Protein AF-A0A957GIJ4-F1 (afdb_monomer_lite)

Structure (mmCIF, N/CA/C/O backbone):
data_AF-A0A957GIJ4-F1
#
_entry.id   AF-A0A957GIJ4-F1
#
loop_
_atom_site.group_PDB
_atom_site.id
_atom_site.type_symbol
_atom_site.label_atom_id
_atom_site.label_alt_id
_atom_site.label_comp_id
_atom_site.label_asym_id
_atom_site.label_entity_id
_atom_site.label_seq_id
_atom_site.pdbx_PDB_ins_code
_atom_site.Cartn_x
_atom_site.Cartn_y
_atom_site.Cartn_z
_atom_site.occupancy
_atom_site.B_iso_or_equiv
_atom_site.auth_seq_id
_atom_site.auth_comp_id
_atom_site.auth_asym_id
_atom_site.auth_atom_id
_atom_site.pdbx_PDB_model_num
ATOM 1 N N . GLU A 1 1 ? -13.692 -25.703 36.099 1.00 76.25 1 GLU A N 1
ATOM 2 C CA . GLU A 1 1 ? -14.562 -26.896 35.985 1.00 76.25 1 GLU A CA 1
ATOM 3 C C . GLU A 1 1 ? -15.959 -26.668 36.561 1.00 76.25 1 GLU A C 1
ATOM 5 O O . GLU A 1 1 ? -16.913 -26.838 35.819 1.00 76.25 1 GLU A O 1
ATOM 10 N N . VAL A 1 2 ? -16.111 -26.179 37.801 1.00 83.25 2 VAL A N 1
ATOM 11 C CA . VAL A 1 2 ? -17.435 -25.933 38.433 1.00 83.25 2 VAL A CA 1
ATOM 12 C C . VAL A 1 2 ? -18.388 -25.094 37.566 1.00 83.25 2 VAL A C 1
ATOM 14 O O . VAL A 1 2 ? -19.540 -25.457 37.370 1.00 83.25 2 VAL A O 1
ATOM 17 N N . VAL A 1 3 ? -17.884 -24.014 36.970 1.00 87.44 3 VAL A N 1
ATOM 18 C CA . VAL A 1 3 ? -18.668 -23.102 36.121 1.00 87.44 3 VAL A CA 1
ATOM 19 C C . VAL A 1 3 ? -19.216 -23.774 34.846 1.00 87.44 3 VAL A C 1
ATOM 21 O O . VAL A 1 3 ? -20.254 -23.369 34.331 1.00 87.44 3 VAL A O 1
ATOM 24 N N . GLN A 1 4 ? -18.542 -24.813 34.338 1.00 90.00 4 GLN A N 1
ATOM 25 C CA . GLN A 1 4 ? -19.018 -25.581 33.179 1.00 90.00 4 GLN A CA 1
ATOM 26 C C . GLN A 1 4 ? -20.076 -26.615 33.575 1.00 90.00 4 GLN A C 1
ATOM 28 O O . GLN A 1 4 ? -20.983 -26.879 32.792 1.00 90.00 4 GLN A O 1
ATOM 33 N N . ALA A 1 5 ? -19.964 -27.188 34.777 1.00 92.38 5 ALA A N 1
ATOM 34 C CA . ALA A 1 5 ? -20.922 -28.161 35.292 1.00 92.38 5 ALA A CA 1
ATOM 35 C C . ALA A 1 5 ? -22.256 -27.505 35.680 1.00 92.38 5 ALA A C 1
ATOM 37 O O . ALA A 1 5 ? -23.315 -28.074 35.427 1.00 92.38 5 ALA A O 1
ATOM 38 N N . GLU A 1 6 ? -22.213 -26.292 36.242 1.00 93.69 6 GLU A N 1
ATOM 39 C CA . GLU A 1 6 ? -23.400 -25.580 36.725 1.00 93.69 6 GLU A CA 1
ATOM 40 C C . GLU A 1 6 ? -23.418 -24.109 36.264 1.00 93.69 6 GLU A C 1
ATOM 42 O O . GLU A 1 6 ? -23.063 -23.199 37.021 1.00 93.69 6 GLU A O 1
ATOM 47 N N . PRO A 1 7 ? -23.878 -23.828 35.028 1.00 92.75 7 PRO A N 1
ATOM 48 C CA . PRO A 1 7 ? -23.867 -22.477 34.459 1.00 92.75 7 PRO A CA 1
ATOM 49 C C . PRO A 1 7 ? -24.753 -21.471 35.208 1.00 92.75 7 PRO A C 1
ATOM 51 O O . PRO A 1 7 ? -24.571 -20.265 35.060 1.00 92.75 7 PRO A O 1
ATOM 54 N N . SER A 1 8 ? -25.717 -21.946 35.999 1.00 94.88 8 SER A N 1
ATOM 55 C CA . SER A 1 8 ? -26.643 -21.125 36.786 1.00 94.88 8 SER A CA 1
ATOM 56 C C . SER A 1 8 ? -26.143 -20.804 38.198 1.00 94.88 8 SER A C 1
ATOM 58 O O . SER A 1 8 ? -26.850 -20.129 38.942 1.00 94.88 8 SER A O 1
ATOM 60 N N . HIS A 1 9 ? -24.958 -21.276 38.602 1.00 96.69 9 HIS A N 1
ATOM 61 C CA . HIS A 1 9 ? -24.466 -21.062 39.962 1.00 96.69 9 HIS A CA 1
ATOM 62 C C . HIS A 1 9 ? -23.773 -19.695 40.106 1.00 96.69 9 HIS A C 1
ATOM 64 O O . HIS A 1 9 ? -22.605 -19.523 39.760 1.00 96.69 9 HIS A O 1
ATOM 70 N N . GLU A 1 10 ? -24.473 -18.714 40.682 1.00 97.19 10 GLU A N 1
ATOM 71 C CA . GLU A 1 10 ? -24.000 -17.326 40.824 1.00 97.19 10 GLU A CA 1
ATOM 72 C C . GLU A 1 10 ? -22.631 -17.205 41.523 1.00 97.19 10 GLU A C 1
ATOM 74 O O . GLU A 1 10 ? -21.716 -16.593 40.971 1.00 97.19 10 GLU A O 1
ATOM 79 N N . GLN A 1 11 ? -22.454 -17.806 42.712 1.00 97.12 11 GLN A N 1
ATOM 80 C CA . GLN A 1 11 ? -21.185 -17.705 43.456 1.00 97.12 11 GLN A CA 1
ATOM 81 C C . GLN A 1 11 ? -19.970 -18.177 42.648 1.00 97.12 11 GLN A C 1
ATOM 83 O O . GLN A 1 11 ? -18.886 -17.618 42.809 1.00 97.12 11 GLN A O 1
ATOM 88 N N . ALA A 1 12 ? -20.131 -19.190 41.792 1.00 96.81 12 ALA A N 1
ATOM 89 C CA . ALA A 1 12 ? -19.032 -19.723 40.997 1.00 96.81 12 ALA A CA 1
ATOM 90 C C . ALA A 1 12 ? -18.545 -18.686 39.972 1.00 96.81 12 ALA A C 1
ATOM 92 O O . ALA A 1 12 ? -17.340 -18.487 39.819 1.00 96.81 12 ALA A O 1
ATOM 93 N N . TRP A 1 13 ? -19.471 -17.968 39.332 1.00 97.38 13 TRP A N 1
ATOM 94 C CA . TRP A 1 13 ? -19.152 -16.864 38.425 1.00 97.38 13 TRP A CA 1
ATOM 95 C C . TRP A 1 13 ? -18.549 -15.657 39.151 1.00 97.38 13 TRP A C 1
ATOM 97 O O . TRP A 1 13 ? -17.583 -15.068 38.664 1.00 97.38 13 TRP A O 1
ATOM 107 N N . LEU A 1 14 ? -19.053 -15.317 40.342 1.00 97.69 14 LEU A N 1
ATOM 108 C CA . LEU A 1 14 ? -18.474 -14.244 41.156 1.00 97.69 14 LEU A CA 1
ATOM 109 C C . LEU A 1 14 ? -17.037 -14.564 41.583 1.00 97.69 14 LEU A C 1
ATOM 111 O O . LEU A 1 14 ? -16.163 -13.710 41.448 1.00 97.69 14 LEU A O 1
ATOM 115 N N . LEU A 1 15 ? -16.763 -15.793 42.024 1.00 97.00 15 LEU A N 1
ATOM 116 C CA . LEU A 1 15 ? -15.404 -16.247 42.334 1.00 97.00 15 LEU A CA 1
ATOM 117 C C . LEU A 1 15 ? -14.504 -16.211 41.099 1.00 97.00 15 LEU A C 1
ATOM 119 O O . LEU A 1 15 ? -13.378 -15.725 41.182 1.00 97.00 15 LEU A O 1
ATOM 123 N N . LEU A 1 16 ? -15.005 -16.654 39.942 1.00 96.38 16 LEU A N 1
ATOM 124 C CA . LEU A 1 16 ? -14.253 -16.571 38.693 1.00 96.38 16 LEU A CA 1
ATOM 125 C C . LEU A 1 16 ? -13.844 -15.123 38.391 1.00 96.38 16 LEU A C 1
ATOM 127 O O . LEU A 1 16 ? -12.677 -14.880 38.097 1.00 96.38 16 LEU A O 1
ATOM 1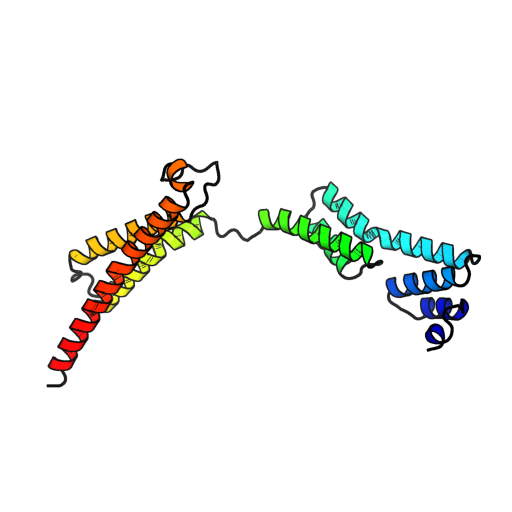31 N N . SER A 1 17 ? -14.758 -14.159 38.560 1.00 96.44 17 SER A N 1
ATOM 132 C CA . SER A 1 17 ? -14.477 -12.731 38.340 1.00 96.44 17 SER A CA 1
ATOM 133 C C . SER A 1 17 ? -13.391 -12.160 39.268 1.00 96.44 17 SER A C 1
ATOM 135 O O . SER A 1 17 ? -12.735 -11.175 38.935 1.00 96.44 17 SER A O 1
ATOM 137 N N . GLN A 1 18 ? -13.174 -12.771 40.435 1.00 96.62 18 GLN A N 1
ATOM 138 C CA . GLN A 1 18 ? -12.123 -12.361 41.369 1.00 96.62 18 GLN A CA 1
ATOM 139 C C . GLN A 1 18 ? -10.755 -12.940 40.996 1.00 96.62 18 GLN A C 1
ATOM 141 O O . GLN A 1 18 ? -9.735 -12.320 41.289 1.00 96.62 18 GLN A O 1
ATOM 146 N N . ILE A 1 19 ? -10.732 -14.115 40.362 1.00 96.50 19 ILE A N 1
ATOM 147 C CA . ILE A 1 19 ? -9.503 -14.860 40.058 1.00 96.50 19 ILE A CA 1
ATOM 148 C C . ILE A 1 19 ? -8.924 -14.455 38.699 1.00 96.50 19 ILE A C 1
ATOM 150 O O . ILE A 1 19 ? -7.705 -14.393 38.541 1.00 96.50 19 ILE A O 1
ATOM 154 N N . VAL A 1 20 ? -9.776 -14.179 37.709 1.00 92.56 20 VAL A N 1
ATOM 155 C CA . VAL A 1 20 ? -9.320 -13.769 36.374 1.00 92.56 20 VAL A CA 1
ATOM 156 C C . VAL A 1 20 ? -8.679 -12.381 36.426 1.00 92.56 20 VAL A C 1
ATOM 158 O O . VAL A 1 20 ? -9.165 -11.480 37.107 1.00 92.56 20 VAL A O 1
ATOM 161 N N . THR A 1 21 ? -7.552 -12.198 35.739 1.00 83.00 21 THR A N 1
ATOM 162 C CA . THR A 1 21 ? -6.781 -10.943 35.762 1.00 83.00 21 THR A CA 1
ATOM 163 C C . THR A 1 21 ? -7.201 -9.974 34.662 1.00 83.00 21 THR A C 1
ATOM 165 O O . THR A 1 21 ? -7.209 -8.767 34.905 1.00 83.00 21 THR A O 1
ATOM 168 N N . ALA A 1 22 ? -7.588 -10.490 33.493 1.00 76.44 22 ALA A N 1
ATOM 169 C CA . ALA A 1 22 ? -8.095 -9.703 32.374 1.00 76.44 22 ALA A CA 1
ATOM 170 C C . ALA A 1 22 ? -9.448 -9.067 32.726 1.00 76.44 22 ALA A C 1
ATOM 172 O O . ALA A 1 22 ? -10.343 -9.734 33.249 1.00 76.44 22 ALA A O 1
ATOM 173 N N . VAL A 1 23 ? -9.599 -7.767 32.463 1.00 82.81 23 VAL A N 1
ATOM 174 C CA . VAL A 1 23 ? -10.803 -6.997 32.826 1.00 82.81 23 VAL A CA 1
ATOM 175 C C . VAL A 1 23 ? -12.021 -7.490 32.036 1.00 82.81 23 VAL A C 1
ATOM 177 O O . VAL A 1 23 ? -13.136 -7.513 32.550 1.00 82.81 23 VAL A O 1
ATOM 180 N N . GLU A 1 24 ? -11.787 -7.965 30.820 1.00 75.50 24 GLU A N 1
ATOM 181 C CA . GLU A 1 24 ? -12.751 -8.554 29.893 1.00 75.50 24 GLU A CA 1
ATOM 182 C C . GLU A 1 24 ? -13.379 -9.812 30.498 1.00 75.50 24 GLU A C 1
ATOM 184 O O . GLU A 1 24 ? -14.600 -9.920 30.615 1.00 75.50 24 GLU A O 1
ATOM 189 N N . ASP A 1 25 ? -12.536 -10.731 30.973 1.00 85.50 25 ASP A N 1
ATOM 190 C CA . ASP A 1 25 ? -12.978 -11.974 31.603 1.00 85.50 25 ASP A CA 1
ATOM 191 C C . ASP A 1 25 ? -13.753 -11.689 32.896 1.00 85.50 25 ASP A C 1
ATOM 193 O O . ASP A 1 25 ? -14.717 -12.393 33.210 1.00 85.50 25 ASP A O 1
ATOM 197 N N . LYS A 1 26 ? -13.400 -10.614 33.623 1.00 93.81 26 LYS A N 1
ATOM 198 C CA . LYS A 1 26 ? -14.187 -10.146 34.777 1.00 93.81 26 LYS A CA 1
ATOM 199 C C . LYS A 1 26 ? -15.573 -9.675 34.359 1.00 93.81 26 LYS A C 1
ATOM 201 O O . LYS A 1 26 ? -16.545 -10.044 35.012 1.00 93.81 26 LYS A O 1
ATOM 206 N N . ILE A 1 27 ? -15.676 -8.879 33.292 1.00 89.06 27 ILE A N 1
ATOM 207 C CA . ILE A 1 27 ? -16.959 -8.398 32.759 1.00 89.06 27 ILE A CA 1
ATOM 208 C C . ILE A 1 27 ? -17.826 -9.589 32.336 1.00 89.06 27 ILE A C 1
ATOM 210 O O . ILE A 1 27 ? -18.974 -9.675 32.768 1.00 89.06 27 ILE A O 1
ATOM 214 N N . VAL A 1 28 ? -17.275 -10.547 31.582 1.00 90.00 28 VAL A N 1
ATOM 215 C CA . VAL A 1 28 ? -18.001 -11.751 31.137 1.00 90.00 28 VAL A CA 1
ATOM 216 C C . VAL A 1 28 ? -18.479 -12.587 32.326 1.00 90.00 28 VAL A C 1
ATOM 218 O O . VAL A 1 28 ? -19.638 -13.013 32.358 1.00 90.00 28 VAL A O 1
ATOM 221 N N . ALA A 1 29 ? -17.622 -12.797 33.328 1.00 94.56 29 ALA A N 1
ATOM 222 C CA . ALA A 1 29 ? -17.986 -13.530 34.536 1.00 94.56 29 ALA A CA 1
ATOM 223 C C . ALA A 1 29 ? -19.088 -12.811 35.337 1.00 94.56 29 ALA A C 1
ATOM 225 O O . ALA A 1 29 ? -20.047 -13.452 35.768 1.00 94.56 29 ALA A O 1
ATOM 226 N N . LEU A 1 30 ? -19.015 -11.484 35.485 1.00 96.19 30 LEU A N 1
ATOM 227 C CA . LEU A 1 30 ? -20.045 -10.690 36.167 1.00 96.19 30 LEU A CA 1
ATOM 228 C C . LEU A 1 30 ? -21.368 -10.646 35.387 1.00 96.19 30 LEU A C 1
ATOM 230 O O . LEU A 1 30 ? -22.434 -10.693 35.995 1.00 96.19 30 LEU A O 1
ATOM 234 N N . GLU A 1 31 ? -21.341 -10.618 34.054 1.00 95.50 31 GLU A N 1
ATOM 235 C CA . GLU A 1 31 ? -22.549 -10.737 33.225 1.00 95.50 31 GLU A CA 1
ATOM 236 C C . GLU A 1 31 ? -23.221 -12.103 33.366 1.00 95.50 31 GLU A C 1
ATOM 238 O O . GLU A 1 31 ? -24.451 -12.194 33.390 1.00 95.50 31 GLU A O 1
ATOM 243 N N . ALA A 1 32 ? -22.428 -13.174 33.434 1.00 95.88 32 ALA A N 1
ATOM 244 C CA . ALA A 1 32 ? -22.940 -14.516 33.674 1.00 95.88 32 ALA A CA 1
ATOM 245 C C . ALA A 1 32 ? -23.529 -14.639 35.090 1.00 95.88 32 ALA A C 1
ATOM 247 O O . ALA A 1 32 ? -24.636 -15.158 35.241 1.00 95.88 32 ALA A O 1
ATOM 248 N N . ALA A 1 33 ? -22.866 -14.066 36.102 1.00 97.38 33 ALA A N 1
ATOM 249 C CA . ALA A 1 33 ? -23.400 -13.969 37.461 1.00 97.38 33 ALA A CA 1
ATOM 250 C C . ALA A 1 33 ? -24.727 -13.186 37.506 1.00 97.38 33 ALA A C 1
ATOM 252 O O . ALA A 1 33 ? -25.690 -13.645 38.117 1.00 97.38 33 ALA A O 1
ATOM 253 N N . GLN A 1 34 ? -24.821 -12.054 36.798 1.00 97.25 34 GLN A N 1
ATOM 254 C CA . GLN A 1 34 ? -26.046 -11.251 36.719 1.00 97.25 34 GLN A CA 1
ATOM 255 C C . GLN A 1 34 ? -27.190 -12.004 36.024 1.00 97.25 34 GLN A C 1
ATOM 257 O O . GLN A 1 34 ? -28.348 -11.861 36.409 1.00 97.25 34 GLN A O 1
ATOM 262 N N . ARG A 1 35 ? -26.885 -12.810 34.997 1.00 96.19 35 ARG A N 1
ATOM 263 C CA . ARG A 1 35 ? -27.874 -13.676 34.335 1.00 96.19 35 ARG A CA 1
ATOM 264 C C . ARG A 1 35 ? -28.376 -14.783 35.260 1.00 96.19 35 ARG A C 1
ATOM 266 O O . ARG A 1 35 ? -29.566 -15.080 35.234 1.00 96.19 35 ARG A O 1
ATOM 273 N N . ALA A 1 36 ? -27.490 -15.366 36.067 1.00 96.44 36 ALA A N 1
ATOM 274 C CA . ALA A 1 36 ? -27.846 -16.379 37.056 1.00 96.44 36 ALA A CA 1
ATOM 275 C C . ALA A 1 36 ? -28.729 -15.809 38.183 1.00 96.44 36 ALA A C 1
ATOM 277 O O . ALA A 1 36 ? -29.712 -16.442 38.564 1.00 96.44 36 ALA A O 1
ATOM 278 N N . ASN A 1 37 ? -28.427 -14.601 38.674 1.00 97.69 37 ASN A N 1
ATOM 279 C CA . ASN A 1 37 ? -29.231 -13.911 39.684 1.00 97.69 37 ASN A CA 1
ATOM 280 C C . ASN A 1 37 ? -29.423 -12.416 39.354 1.00 97.69 37 ASN A C 1
ATOM 282 O O . ASN A 1 37 ? -28.658 -11.561 39.812 1.00 97.69 37 ASN A O 1
ATOM 286 N N . PRO A 1 38 ? -30.504 -12.061 38.635 1.00 97.31 38 PRO A N 1
ATOM 287 C CA . PRO A 1 38 ? -30.772 -10.675 38.253 1.00 97.31 38 PRO A CA 1
ATOM 288 C C . PRO A 1 38 ? -31.042 -9.728 39.428 1.00 97.31 38 PRO A C 1
ATOM 290 O O . PRO A 1 38 ? -31.011 -8.513 39.242 1.00 97.31 38 PRO A O 1
ATOM 293 N N . ARG A 1 39 ? -31.336 -10.257 40.624 1.00 97.62 39 ARG A N 1
ATOM 294 C CA . ARG A 1 39 ? -31.655 -9.458 41.817 1.00 97.62 39 ARG A CA 1
ATOM 295 C C . ARG A 1 39 ? -30.417 -9.012 42.593 1.00 97.62 39 ARG A C 1
ATOM 297 O O . ARG A 1 39 ? -30.560 -8.227 43.527 1.00 97.62 39 ARG A O 1
ATOM 304 N N . ASN A 1 40 ? -29.221 -9.482 42.237 1.00 97.56 40 ASN A N 1
ATOM 305 C CA . ASN A 1 40 ? -28.007 -9.037 42.905 1.00 97.56 40 ASN A CA 1
ATOM 306 C C . ASN A 1 40 ? -27.587 -7.641 42.411 1.00 97.56 40 ASN A C 1
ATOM 308 O O . ASN A 1 40 ? -26.920 -7.486 41.387 1.00 97.56 40 ASN A O 1
ATOM 312 N N . GLU A 1 41 ? -27.967 -6.606 43.163 1.00 97.50 41 GLU A N 1
ATOM 313 C CA . GLU A 1 41 ? -27.602 -5.219 42.852 1.00 97.50 41 GLU A CA 1
ATOM 314 C C . GLU A 1 41 ? -26.090 -4.966 42.879 1.00 97.50 41 GLU A C 1
ATOM 316 O O . GLU A 1 41 ? -25.597 -4.097 42.158 1.00 97.50 41 GLU A O 1
ATOM 321 N N . GLN A 1 42 ? -25.339 -5.695 43.707 1.00 97.19 42 GLN A N 1
ATOM 322 C CA . GLN A 1 42 ? -23.900 -5.492 43.833 1.00 97.19 42 GLN A CA 1
ATOM 323 C C . GLN A 1 42 ? -23.181 -5.892 42.542 1.00 97.19 42 GLN A C 1
ATOM 325 O O . GLN A 1 42 ? -22.345 -5.130 42.053 1.00 97.19 42 GLN A O 1
ATOM 330 N N . THR A 1 43 ? -23.553 -7.034 41.959 1.00 97.31 43 THR A N 1
ATOM 331 C CA . THR A 1 43 ? -23.028 -7.500 40.667 1.00 97.31 43 THR A CA 1
ATOM 332 C C . THR A 1 43 ? -23.338 -6.487 39.562 1.00 97.31 43 THR A C 1
ATOM 334 O O . THR A 1 43 ? -22.441 -6.109 38.808 1.00 97.31 43 THR A O 1
ATOM 337 N N . ALA A 1 44 ? -24.560 -5.945 39.527 1.00 96.06 44 ALA A N 1
ATOM 338 C CA . ALA A 1 44 ? -24.951 -4.926 38.553 1.00 96.06 44 ALA A CA 1
ATOM 339 C C . ALA A 1 44 ? -24.132 -3.629 38.690 1.00 96.06 44 ALA A C 1
ATOM 341 O O . ALA A 1 44 ? -23.699 -3.055 37.686 1.00 96.06 44 ALA A O 1
ATOM 342 N N . ARG A 1 45 ? -23.881 -3.168 39.925 1.00 96.12 45 ARG A N 1
ATOM 343 C CA . ARG A 1 45 ? -23.050 -1.980 40.192 1.00 96.12 45 ARG A CA 1
ATOM 344 C C . ARG A 1 45 ? -21.598 -2.202 39.774 1.00 96.12 45 ARG A C 1
ATOM 346 O O . ARG A 1 45 ? -21.043 -1.352 39.084 1.00 96.12 45 ARG A O 1
ATOM 353 N N . GLN A 1 46 ? -21.009 -3.344 40.134 1.00 95.81 46 GLN A N 1
ATOM 354 C CA . GLN A 1 46 ? -19.639 -3.698 39.746 1.00 95.81 46 GLN A CA 1
ATOM 355 C C . GLN A 1 46 ? -19.488 -3.788 38.224 1.00 95.81 46 GLN A C 1
ATOM 357 O O . GLN A 1 46 ? -18.551 -3.221 37.664 1.00 95.81 46 GLN A O 1
ATOM 362 N N . LEU A 1 47 ? -20.447 -4.426 37.548 1.00 93.81 47 LEU A N 1
ATOM 363 C CA . LEU A 1 47 ? -20.481 -4.510 36.090 1.00 93.81 47 LEU A CA 1
ATOM 364 C C . LEU A 1 47 ? -20.590 -3.121 35.442 1.00 93.81 47 LEU A C 1
ATOM 366 O O . LEU A 1 47 ? -19.886 -2.830 34.478 1.00 93.81 47 LEU A O 1
ATOM 370 N N . THR A 1 48 ? -21.441 -2.247 35.983 1.00 90.88 48 THR A N 1
ATOM 371 C CA . THR A 1 48 ? -21.614 -0.873 35.483 1.00 90.88 48 THR A CA 1
ATOM 372 C C . THR A 1 48 ? -20.335 -0.057 35.645 1.00 90.88 48 THR A C 1
ATOM 374 O O . THR A 1 48 ? -19.908 0.600 34.700 1.00 90.88 48 THR A O 1
ATOM 377 N N . GLN A 1 49 ? -19.692 -0.135 36.810 1.00 89.25 49 GLN A N 1
ATOM 378 C CA . GLN A 1 49 ? -18.449 0.579 37.089 1.00 89.25 49 GLN A CA 1
ATOM 379 C C . GLN A 1 49 ? -17.309 0.106 36.179 1.00 89.25 49 GLN A C 1
ATOM 381 O O . GLN A 1 49 ? -16.580 0.927 35.624 1.00 89.25 49 GLN A O 1
ATOM 386 N N . LEU A 1 50 ? -17.186 -1.209 35.975 1.00 87.25 50 LEU A N 1
ATOM 387 C CA . LEU A 1 50 ? -16.210 -1.777 35.046 1.00 87.25 50 LEU A CA 1
ATOM 388 C C . LEU A 1 50 ? -16.461 -1.306 33.614 1.00 87.25 50 LEU A C 1
ATOM 390 O O . LEU A 1 50 ? -15.529 -0.852 32.962 1.00 87.25 50 LEU A O 1
ATOM 394 N N . ARG A 1 51 ? -17.713 -1.330 33.143 1.00 83.38 51 ARG A N 1
ATOM 395 C CA . ARG A 1 51 ? -18.070 -0.846 31.801 1.00 83.38 51 ARG A CA 1
ATOM 396 C C . ARG A 1 51 ? -17.810 0.648 31.617 1.00 83.38 51 ARG A C 1
ATOM 398 O O . ARG A 1 51 ? -17.308 1.039 30.571 1.00 83.38 51 ARG A O 1
ATOM 405 N N . GLN A 1 52 ? -18.115 1.478 32.614 1.00 81.00 52 GLN A N 1
ATOM 406 C CA . GLN A 1 52 ? -17.854 2.921 32.558 1.00 81.00 52 GLN A CA 1
ATOM 407 C C . GLN A 1 52 ? -16.359 3.212 32.450 1.00 81.00 52 GLN A C 1
ATOM 409 O O . GLN A 1 52 ? -15.944 3.964 31.571 1.00 81.00 52 GLN A O 1
ATOM 414 N N . ASN A 1 53 ? -15.550 2.555 33.280 1.00 76.19 53 ASN A N 1
ATOM 415 C CA . ASN A 1 53 ? -14.100 2.710 33.238 1.00 76.19 53 ASN A CA 1
ATOM 416 C C . ASN A 1 53 ? -13.502 2.205 31.916 1.00 76.19 53 ASN A C 1
ATOM 418 O O . ASN A 1 53 ? -12.522 2.769 31.447 1.00 76.19 53 ASN A O 1
ATOM 422 N N . HIS A 1 54 ? -14.101 1.181 31.301 1.00 67.56 54 HIS A N 1
ATOM 423 C CA . HIS A 1 54 ? -13.591 0.562 30.073 1.00 67.56 54 HIS A CA 1
ATOM 424 C C . HIS A 1 54 ? -14.059 1.268 28.784 1.00 67.56 54 HIS A C 1
ATOM 426 O O . HIS A 1 54 ? -13.311 1.388 27.820 1.00 67.56 54 HIS A O 1
ATOM 432 N N . SER A 1 55 ? -15.249 1.882 28.789 1.00 68.75 55 SER A N 1
ATOM 433 C CA . SER A 1 55 ? -15.738 2.735 27.685 1.00 68.75 55 SER A CA 1
ATOM 434 C C . SER A 1 55 ? -14.861 3.971 27.399 1.00 68.75 55 SER A C 1
ATOM 436 O O . SER A 1 55 ? -14.996 4.605 26.350 1.00 68.75 55 SER A O 1
ATOM 438 N N . SER A 1 56 ? -13.933 4.281 28.310 1.00 75.88 56 SER A N 1
ATOM 439 C CA . SER A 1 56 ? -12.924 5.334 28.190 1.00 75.88 56 SER A CA 1
ATOM 440 C C . SER A 1 56 ? -12.084 5.212 26.916 1.00 75.88 56 SER A C 1
ATOM 442 O O . SER A 1 56 ? -11.873 6.212 26.239 1.00 75.88 56 SER A O 1
ATOM 444 N N . ASP A 1 57 ? -11.628 4.019 26.533 1.00 82.69 57 ASP A N 1
ATOM 445 C CA . ASP A 1 57 ? -10.549 3.919 25.537 1.00 82.69 57 ASP A CA 1
ATOM 446 C C . ASP A 1 57 ? -11.023 4.202 24.104 1.00 82.69 57 ASP A C 1
ATOM 448 O O . ASP A 1 57 ? -10.349 4.901 23.339 1.00 82.69 57 ASP A O 1
ATOM 452 N N . LEU A 1 58 ? -12.233 3.752 23.752 1.00 88.12 58 LEU A N 1
ATOM 453 C CA . LEU A 1 58 ? -12.889 4.158 22.505 1.00 88.12 58 LEU A CA 1
ATOM 454 C C . LEU A 1 58 ? -13.244 5.650 22.521 1.00 88.12 58 LEU A C 1
ATOM 456 O O . LEU A 1 58 ? -13.048 6.336 21.515 1.00 88.12 58 LEU A O 1
ATOM 460 N N . ALA A 1 59 ? -13.721 6.167 23.658 1.00 88.25 59 ALA A N 1
ATOM 461 C CA . ALA A 1 59 ? -14.056 7.580 23.801 1.00 88.25 59 ALA A CA 1
ATOM 462 C C . ALA A 1 59 ? -12.819 8.478 23.616 1.00 88.25 59 ALA A C 1
ATOM 464 O O . ALA A 1 59 ? -12.894 9.490 22.917 1.00 88.25 59 ALA A O 1
ATOM 465 N N . VAL A 1 60 ? -11.658 8.075 24.141 1.00 90.06 60 VAL A N 1
ATOM 466 C CA . VAL A 1 60 ? -10.372 8.759 23.940 1.00 90.06 60 VAL A CA 1
ATOM 467 C C . VAL A 1 60 ? -9.998 8.799 22.454 1.00 90.06 60 VAL A C 1
ATOM 469 O O . VAL A 1 60 ? -9.635 9.861 21.946 1.00 90.06 60 VAL A O 1
ATOM 472 N N . GLY A 1 61 ? -10.159 7.686 21.728 1.00 92.62 61 GLY A N 1
ATOM 473 C CA . GLY A 1 61 ? -9.958 7.643 20.275 1.00 92.62 61 GLY A CA 1
ATOM 474 C C . GLY A 1 61 ? -10.857 8.630 19.523 1.00 92.62 61 GLY A C 1
ATOM 475 O O . GLY A 1 61 ? -10.364 9.423 18.717 1.00 92.62 61 GLY A O 1
ATOM 476 N N . THR A 1 62 ? -12.154 8.655 19.847 1.00 91.94 62 THR A N 1
ATOM 477 C CA . THR A 1 62 ? -13.112 9.592 19.228 1.00 91.94 62 THR A CA 1
ATOM 478 C C . THR A 1 62 ? -12.815 11.053 19.565 1.00 91.94 62 THR A C 1
ATOM 480 O O . THR A 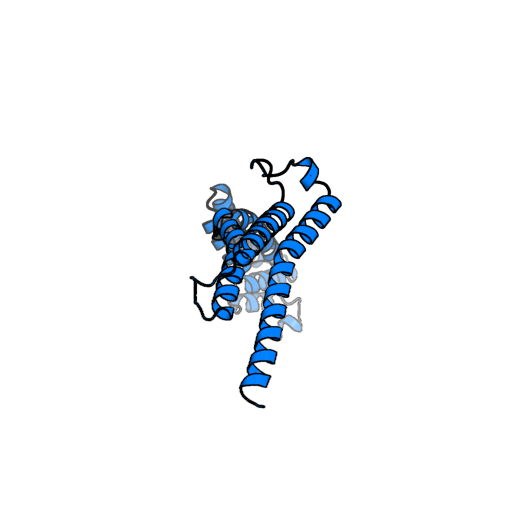1 62 ? -12.978 11.927 18.714 1.00 91.94 62 THR A O 1
ATOM 483 N N . ALA A 1 63 ? -12.326 11.336 20.776 1.00 88.69 63 ALA A N 1
ATOM 484 C CA . ALA A 1 63 ? -11.938 12.681 21.177 1.00 88.69 63 ALA A CA 1
ATOM 485 C C . ALA A 1 63 ? -10.730 13.174 20.368 1.00 88.69 63 ALA A C 1
ATOM 487 O O . ALA A 1 63 ? -10.747 14.305 19.887 1.00 88.69 63 ALA A O 1
ATOM 488 N N . TYR A 1 64 ? -9.705 12.342 20.156 1.00 94.69 64 TYR A N 1
ATOM 489 C CA . TYR A 1 64 ? -8.569 12.713 19.304 1.00 94.69 64 TYR A CA 1
ATOM 490 C C . TYR A 1 64 ? -8.969 12.909 17.837 1.00 94.69 64 TYR A C 1
ATOM 492 O O . TYR A 1 64 ? -8.476 13.833 17.190 1.00 94.69 64 TYR A O 1
ATOM 500 N N . GLU A 1 65 ? -9.890 12.088 17.326 1.00 94.50 65 GLU A N 1
ATOM 501 C CA . GLU A 1 65 ? -10.455 12.231 15.978 1.00 94.50 65 GLU A CA 1
ATOM 502 C C . GLU A 1 65 ? -11.172 13.584 15.816 1.00 94.50 65 GLU A C 1
ATOM 504 O O . GLU A 1 65 ? -10.907 14.305 14.855 1.00 94.50 65 GLU A O 1
ATOM 509 N N . ALA A 1 66 ? -11.992 13.986 16.796 1.00 90.31 66 ALA A N 1
ATOM 510 C CA . ALA A 1 66 ? -12.704 15.267 16.791 1.00 90.31 66 ALA A CA 1
ATOM 511 C C . ALA A 1 66 ? -11.770 16.495 16.809 1.00 90.31 66 ALA A C 1
ATOM 513 O O . ALA A 1 66 ? -12.110 17.534 16.247 1.00 90.31 66 ALA A O 1
ATOM 514 N N . HIS A 1 67 ? -10.584 16.373 17.411 1.00 90.44 67 HIS A N 1
ATOM 515 C CA . HIS A 1 67 ? -9.560 17.426 17.421 1.00 90.44 67 HIS A CA 1
ATOM 516 C C . HIS A 1 67 ? -8.617 17.378 16.205 1.00 90.44 67 HIS A C 1
ATOM 518 O O . HIS A 1 67 ? -7.699 18.191 16.108 1.00 90.44 67 HIS A O 1
ATOM 524 N N . GLY A 1 68 ? -8.807 16.436 15.275 1.00 91.81 68 GLY A N 1
ATOM 525 C CA . GLY A 1 68 ? -7.938 16.262 14.108 1.00 91.81 68 GLY A CA 1
ATOM 526 C C . GLY A 1 68 ? -6.558 15.669 14.427 1.00 91.81 68 GLY A C 1
ATOM 527 O O . GLY A 1 68 ? -5.686 15.634 13.559 1.00 91.81 68 GLY A O 1
ATOM 528 N N . GLU A 1 69 ? -6.339 15.161 15.643 1.00 91.56 69 GLU A N 1
ATOM 529 C CA . GLU A 1 69 ? -5.078 14.549 16.074 1.00 91.56 69 GLU A CA 1
ATOM 530 C C . GLU A 1 69 ? -5.010 13.069 15.646 1.00 91.56 69 GLU A C 1
ATOM 532 O O . GLU A 1 69 ? -4.911 12.155 16.468 1.00 91.56 69 GLU A O 1
ATOM 537 N N . LEU A 1 70 ? -5.064 12.821 14.331 1.00 94.06 70 LEU A N 1
ATOM 538 C CA . LEU A 1 70 ? -5.284 11.487 13.746 1.00 94.06 70 LEU A CA 1
ATOM 539 C C . LEU A 1 70 ? -4.261 10.424 14.185 1.00 94.06 70 LEU A C 1
ATOM 541 O O . LEU A 1 70 ? -4.625 9.267 14.375 1.00 94.06 70 LEU A O 1
ATOM 545 N N . GLN A 1 71 ? -2.995 10.800 14.396 1.00 91.69 71 GLN A N 1
ATOM 546 C CA . GLN A 1 71 ? -1.955 9.868 14.862 1.00 91.69 71 GLN A CA 1
ATOM 547 C C . GLN A 1 71 ? -2.213 9.382 16.299 1.00 91.69 71 GLN A C 1
ATOM 549 O O . GLN A 1 71 ? -2.034 8.203 16.606 1.00 91.69 71 GLN A O 1
ATOM 554 N N . LYS A 1 72 ? -2.688 10.271 17.184 1.00 90.75 72 LYS A N 1
ATOM 555 C CA . LYS A 1 72 ? -3.057 9.903 18.559 1.00 90.75 72 LYS A CA 1
ATOM 556 C C . LYS A 1 72 ? -4.348 9.088 18.581 1.00 90.75 72 LYS A C 1
ATOM 558 O O . LYS A 1 72 ? -4.432 8.114 19.324 1.00 90.75 72 LYS A O 1
ATOM 563 N N . ALA A 1 73 ? -5.308 9.427 17.715 1.00 95.12 73 ALA A N 1
ATOM 564 C CA . ALA A 1 73 ? -6.517 8.629 17.521 1.00 95.12 73 ALA A CA 1
ATOM 565 C C . ALA A 1 73 ? -6.173 7.197 17.077 1.00 95.12 73 ALA A C 1
ATOM 567 O O . ALA A 1 73 ? -6.684 6.236 17.646 1.00 95.12 73 ALA A O 1
ATOM 568 N N . LEU A 1 74 ? -5.242 7.036 16.126 1.00 94.44 74 LEU A N 1
ATOM 569 C CA . LEU A 1 74 ? -4.780 5.725 15.668 1.00 94.44 74 LEU A CA 1
ATOM 570 C C . LEU A 1 74 ? -4.138 4.921 16.804 1.00 94.44 74 LEU A C 1
ATOM 572 O O . LEU A 1 74 ? -4.451 3.741 16.955 1.00 94.44 74 LEU A O 1
ATOM 576 N N . ALA A 1 75 ? -3.295 5.539 17.636 1.00 92.94 75 ALA A N 1
ATOM 577 C CA . ALA A 1 75 ? -2.712 4.874 18.802 1.00 92.94 75 ALA A CA 1
ATOM 578 C C . ALA A 1 75 ? -3.788 4.413 19.804 1.00 92.94 75 ALA A C 1
ATOM 580 O O . ALA A 1 75 ? -3.768 3.256 20.228 1.00 92.94 75 ALA A O 1
ATOM 581 N N . ALA A 1 76 ? -4.762 5.275 20.115 1.00 93.25 76 ALA A N 1
ATOM 582 C CA . ALA A 1 76 ? -5.865 4.961 21.024 1.00 93.25 76 ALA A CA 1
ATOM 583 C C . ALA A 1 76 ? -6.752 3.819 20.496 1.00 93.25 76 ALA A C 1
ATOM 585 O O . ALA A 1 76 ? -7.005 2.853 21.213 1.00 93.25 76 ALA A O 1
ATOM 586 N N . TYR A 1 77 ? -7.152 3.853 19.221 1.00 94.25 77 TYR A N 1
ATOM 587 C CA . TYR A 1 77 ? -7.935 2.766 18.627 1.00 94.25 77 TYR A CA 1
ATOM 588 C C . TYR A 1 77 ? -7.132 1.469 18.471 1.00 94.25 77 TYR A C 1
ATOM 590 O O . TYR A 1 77 ? -7.702 0.387 18.576 1.00 94.25 77 TYR A O 1
ATOM 598 N N . THR A 1 78 ? -5.812 1.542 18.259 1.00 93.75 78 THR A N 1
ATOM 599 C CA . THR A 1 78 ? -4.946 0.348 18.221 1.00 93.75 78 THR A CA 1
ATOM 600 C C . THR A 1 78 ? -4.878 -0.307 19.595 1.00 93.75 78 THR A C 1
ATOM 602 O O . THR A 1 78 ? -4.977 -1.530 19.693 1.00 93.75 78 THR A O 1
ATOM 605 N N . PHE A 1 79 ? -4.773 0.499 20.654 1.00 91.06 79 PHE A N 1
ATOM 606 C CA . PHE A 1 79 ? -4.836 0.018 22.029 1.00 91.06 79 PHE A CA 1
ATOM 607 C C . PHE A 1 79 ? -6.193 -0.637 22.328 1.00 91.06 79 PHE A C 1
ATOM 609 O O . PHE A 1 79 ? -6.225 -1.794 22.752 1.00 91.06 79 PHE A O 1
ATOM 616 N N . ALA A 1 80 ? -7.295 0.040 21.983 1.00 91.06 80 ALA A N 1
ATOM 617 C CA . ALA A 1 80 ? -8.655 -0.475 22.151 1.00 91.06 80 ALA A CA 1
ATOM 618 C C . ALA A 1 80 ? -8.921 -1.757 21.334 1.00 91.06 80 ALA A C 1
ATOM 620 O O . ALA A 1 80 ? -9.630 -2.649 21.787 1.00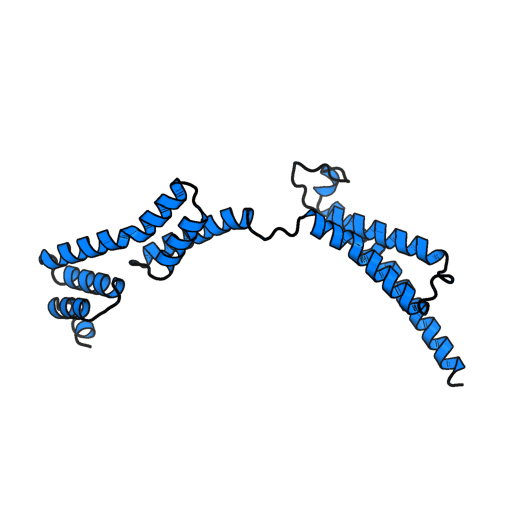 91.06 80 ALA A O 1
ATOM 621 N N . ALA A 1 81 ? -8.334 -1.896 20.141 1.00 91.19 81 ALA A N 1
ATOM 622 C CA . ALA A 1 81 ? -8.459 -3.104 19.323 1.00 91.19 81 ALA A CA 1
ATOM 623 C C . ALA A 1 81 ? -7.616 -4.284 19.845 1.00 91.19 81 ALA A C 1
ATOM 625 O O . ALA A 1 81 ? -7.949 -5.438 19.558 1.00 91.19 81 ALA A O 1
ATOM 626 N N . GLY A 1 82 ? -6.524 -4.002 20.566 1.00 88.12 82 GLY A N 1
ATOM 627 C CA . GLY A 1 82 ? -5.645 -5.000 21.181 1.00 88.12 82 GLY A CA 1
ATOM 628 C C . GLY A 1 82 ? -6.190 -5.559 22.495 1.00 88.12 82 GLY A C 1
ATOM 629 O O . GLY A 1 82 ? -6.029 -6.750 22.753 1.00 88.12 82 GLY A O 1
ATOM 630 N N . HIS A 1 83 ? -6.887 -4.726 23.272 1.00 81.50 83 HIS A N 1
ATOM 631 C CA . HIS A 1 83 ? -7.496 -5.096 24.555 1.00 81.50 83 HIS A CA 1
ATOM 632 C C . HIS A 1 83 ? -8.983 -4.696 24.603 1.00 81.50 83 HIS A C 1
ATOM 634 O O . HIS A 1 83 ? -9.368 -3.834 25.392 1.00 81.50 83 HIS A O 1
ATOM 640 N N . PRO A 1 84 ? -9.832 -5.246 23.716 1.00 69.31 84 PRO A N 1
ATOM 641 C CA . PRO A 1 84 ? -11.215 -4.804 23.622 1.00 69.31 84 PRO A CA 1
ATOM 642 C C . PRO A 1 84 ? -12.054 -5.346 24.794 1.00 69.31 84 PRO A C 1
ATOM 644 O O . PRO A 1 84 ? -12.076 -6.564 24.984 1.00 69.31 84 PRO A O 1
ATOM 647 N N . PRO A 1 85 ? -12.827 -4.494 25.500 1.00 62.12 85 PRO A N 1
ATOM 648 C CA . PRO A 1 85 ? -13.727 -4.919 26.584 1.00 62.12 85 PRO A CA 1
ATOM 649 C C . PRO A 1 85 ? -14.800 -5.892 26.112 1.00 62.12 85 PRO A C 1
ATOM 651 O O . PRO A 1 85 ? -15.214 -6.804 26.825 1.00 62.12 85 PRO A O 1
ATOM 654 N N . VAL A 1 86 ? -15.302 -5.626 24.907 1.00 77.06 86 VAL A N 1
ATOM 655 C CA . VAL A 1 86 ? -16.430 -6.302 24.283 1.00 77.06 86 VAL A CA 1
ATOM 656 C C . VAL A 1 86 ? -16.026 -6.656 22.857 1.00 77.06 86 VAL A C 1
ATOM 658 O O . VAL A 1 86 ? -15.426 -5.853 22.143 1.00 77.06 86 VAL A O 1
ATOM 661 N N . ALA A 1 87 ? -16.398 -7.850 22.392 1.00 76.12 87 ALA A N 1
ATOM 662 C CA . ALA A 1 87 ? -16.126 -8.271 21.014 1.00 76.12 87 ALA A CA 1
ATOM 663 C C . ALA A 1 87 ? -16.703 -7.294 19.965 1.00 76.12 87 ALA A C 1
ATOM 665 O O . ALA A 1 87 ? -16.113 -7.104 18.902 1.00 76.12 87 ALA A O 1
ATOM 666 N N . ALA A 1 88 ? -17.825 -6.639 20.281 1.00 77.75 88 ALA A N 1
ATOM 667 C CA . ALA A 1 88 ? -18.419 -5.587 19.460 1.00 77.75 88 ALA A CA 1
ATOM 668 C C . ALA A 1 88 ? -17.511 -4.347 19.351 1.00 77.75 88 ALA A C 1
ATOM 670 O O . ALA A 1 88 ? -17.313 -3.826 18.255 1.00 77.75 88 ALA A O 1
ATOM 671 N N . ASP A 1 89 ? -16.889 -3.930 20.452 1.00 82.25 89 ASP A N 1
ATOM 672 C CA . ASP A 1 89 ? -15.994 -2.770 20.494 1.00 82.25 89 ASP A CA 1
ATOM 673 C C . ASP A 1 89 ? -14.711 -3.015 19.703 1.00 82.25 89 ASP A C 1
ATOM 675 O O . ASP A 1 89 ? -14.197 -2.104 19.056 1.00 82.25 89 ASP A O 1
ATOM 679 N N . ARG A 1 90 ? -14.248 -4.271 19.641 1.00 87.19 90 ARG A N 1
ATOM 680 C CA . ARG A 1 90 ? -13.155 -4.668 18.745 1.00 87.19 90 ARG A CA 1
ATOM 681 C C . ARG A 1 90 ? -13.492 -4.394 17.283 1.00 87.19 90 ARG A C 1
ATOM 683 O O . ARG A 1 90 ? -12.649 -3.869 16.560 1.00 87.19 90 ARG A O 1
ATOM 690 N N . LEU A 1 91 ? -14.700 -4.753 16.845 1.00 87.12 91 LEU A N 1
ATOM 691 C CA . LEU A 1 91 ? -15.148 -4.514 15.470 1.00 87.12 91 LEU A CA 1
ATOM 692 C C . LEU A 1 91 ? -15.255 -3.016 15.177 1.00 87.12 91 LEU A C 1
ATOM 694 O O . LEU A 1 91 ? -14.849 -2.575 14.103 1.00 87.12 91 LEU A O 1
ATOM 698 N N . ILE A 1 92 ? -15.746 -2.231 16.137 1.00 90.50 92 ILE A N 1
ATOM 699 C CA . ILE A 1 92 ? -15.831 -0.771 16.014 1.00 90.50 92 ILE A CA 1
ATOM 700 C C . ILE A 1 92 ? -14.426 -0.158 15.921 1.00 90.50 92 ILE A C 1
ATOM 702 O O . ILE A 1 92 ? -14.161 0.611 14.997 1.00 90.50 92 ILE A O 1
ATOM 706 N N . ALA A 1 93 ? -13.510 -0.539 16.817 1.00 93.88 93 ALA A N 1
ATOM 707 C CA . ALA A 1 93 ? -12.125 -0.074 16.814 1.00 93.88 93 ALA A CA 1
ATOM 708 C C . ALA A 1 93 ? -11.392 -0.466 15.523 1.00 93.88 93 ALA A C 1
ATOM 710 O O . ALA A 1 93 ? -10.694 0.359 14.942 1.00 93.88 93 ALA A O 1
ATOM 711 N N . GLN A 1 94 ? -11.580 -1.696 15.031 1.00 94.38 94 GLN A N 1
ATOM 712 C CA . GLN A 1 94 ? -10.993 -2.153 13.766 1.00 94.38 94 GLN A CA 1
ATOM 713 C C . GLN A 1 94 ? -11.523 -1.363 12.573 1.00 94.38 94 GLN A C 1
ATOM 715 O O . GLN A 1 94 ? -10.729 -0.869 11.776 1.00 94.38 94 GLN A O 1
ATOM 720 N N . LYS A 1 95 ? -12.843 -1.163 12.488 1.00 94.00 95 LYS A N 1
ATOM 721 C CA . LYS A 1 95 ? -13.444 -0.344 11.433 1.00 94.00 95 LYS A CA 1
ATOM 722 C C . LYS A 1 95 ? -12.882 1.082 11.449 1.00 94.00 95 LYS A C 1
ATOM 724 O O . LYS A 1 95 ? -12.493 1.599 10.406 1.00 94.00 95 LYS A O 1
ATOM 729 N N . LYS A 1 96 ? -12.780 1.693 12.634 1.00 95.12 96 LYS A N 1
ATOM 730 C CA . LYS A 1 96 ? -12.195 3.029 12.811 1.00 95.12 96 LYS A CA 1
ATOM 731 C C . LYS A 1 96 ? -10.713 3.085 12.453 1.00 95.12 96 LYS A C 1
ATOM 733 O O . LYS A 1 96 ? -10.278 4.057 11.842 1.00 95.12 96 LYS A O 1
ATOM 738 N N . LEU A 1 97 ? -9.943 2.048 12.780 1.00 94.50 97 LEU A N 1
ATOM 739 C CA . LEU A 1 97 ? -8.544 1.942 12.369 1.00 94.50 97 LEU A CA 1
ATOM 740 C C . LEU A 1 97 ? -8.396 1.876 10.856 1.00 94.50 97 LEU A C 1
ATOM 742 O O . LEU A 1 97 ? -7.499 2.520 10.327 1.00 94.50 97 LEU A O 1
ATOM 746 N N . ASP A 1 98 ? -9.247 1.125 10.164 1.00 92.81 98 ASP A N 1
ATOM 747 C CA . ASP A 1 98 ? -9.182 1.016 8.708 1.00 92.81 98 ASP A CA 1
ATOM 748 C C . ASP A 1 98 ? -9.580 2.336 8.031 1.00 92.81 98 ASP A C 1
ATOM 750 O O . ASP A 1 98 ? -8.875 2.790 7.130 1.00 92.81 98 ASP A O 1
ATOM 754 N N . GLU A 1 99 ? -10.619 3.016 8.531 1.00 94.19 99 GLU A N 1
ATOM 755 C CA . GLU A 1 99 ? -10.995 4.371 8.096 1.00 94.19 99 GLU A CA 1
ATOM 756 C C . GLU A 1 99 ? -9.838 5.369 8.299 1.00 94.19 99 GLU A C 1
ATOM 758 O O . GLU A 1 99 ? -9.445 6.073 7.365 1.00 94.19 99 GLU A O 1
ATOM 763 N N . LEU A 1 100 ? -9.231 5.394 9.492 1.00 93.75 100 LEU A N 1
ATOM 764 C CA . LEU A 1 100 ? -8.090 6.262 9.805 1.00 93.75 100 LEU A CA 1
ATOM 765 C C . LEU A 1 100 ? -6.855 5.914 8.982 1.00 93.75 100 LEU A C 1
ATOM 767 O O . LEU A 1 100 ? -6.166 6.814 8.515 1.00 93.75 100 LEU A O 1
ATOM 771 N N . ARG A 1 101 ? -6.568 4.629 8.760 1.00 89.88 101 ARG A N 1
ATOM 772 C CA . ARG A 1 101 ? -5.473 4.183 7.890 1.00 89.88 101 ARG A CA 1
ATOM 773 C C . ARG A 1 101 ? -5.726 4.522 6.438 1.00 89.88 101 ARG A C 1
ATOM 775 O O . ARG A 1 101 ? -4.761 4.735 5.721 1.00 89.88 101 ARG A O 1
ATOM 782 N N . GLN A 1 102 ? -6.970 4.598 5.984 1.00 89.19 102 GLN A N 1
ATOM 783 C CA . GLN A 1 102 ? -7.274 5.062 4.637 1.00 89.19 102 GLN A CA 1
ATOM 784 C C . GLN A 1 102 ? -7.082 6.582 4.528 1.00 89.19 102 GLN A C 1
ATOM 786 O O . GLN A 1 102 ? -6.476 7.056 3.567 1.00 89.19 102 GLN A O 1
ATOM 791 N N . GLN A 1 103 ? -7.508 7.343 5.541 1.00 88.81 103 GLN A N 1
ATOM 792 C CA . GLN A 1 103 ? -7.292 8.794 5.616 1.00 88.81 103 GLN A CA 1
ATOM 793 C C . GLN A 1 103 ? -5.805 9.162 5.739 1.00 88.81 103 GLN A C 1
ATOM 795 O O . GLN A 1 103 ? -5.330 10.077 5.065 1.00 88.81 103 GLN A O 1
ATOM 800 N N . LEU A 1 104 ? -5.061 8.434 6.576 1.00 85.56 104 LEU A N 1
ATOM 801 C CA . LEU A 1 104 ? -3.621 8.596 6.772 1.00 85.56 104 LEU A CA 1
ATOM 802 C C . LEU A 1 104 ? -2.824 7.966 5.634 1.00 85.56 104 LEU A C 1
ATOM 804 O O . LEU A 1 104 ? -1.848 8.545 5.200 1.00 85.56 104 LEU A O 1
ATOM 808 N N . GLY A 1 105 ? -3.242 6.831 5.083 1.00 68.75 105 GLY A N 1
ATOM 809 C CA . GLY A 1 105 ? -2.614 6.169 3.935 1.00 68.75 105 GLY A CA 1
ATOM 810 C C . GLY A 1 105 ? -2.780 6.952 2.634 1.00 68.75 105 GLY A C 1
ATOM 811 O O . GLY A 1 105 ? -1.901 6.908 1.779 1.00 68.75 105 GLY A O 1
ATOM 812 N N . GLY A 1 106 ? -3.834 7.766 2.521 1.00 60.91 106 GLY A N 1
ATOM 813 C CA . GLY A 1 106 ? -3.923 8.821 1.510 1.00 60.91 106 GLY A CA 1
ATOM 814 C C . GLY A 1 106 ? -2.922 9.970 1.717 1.00 60.91 106 GLY A C 1
ATOM 815 O O . GLY A 1 106 ? -2.698 10.745 0.792 1.00 60.91 106 GLY A O 1
ATOM 816 N N . LYS A 1 107 ? -2.302 10.085 2.901 1.00 59.56 107 LYS A N 1
ATOM 817 C CA . LYS A 1 107 ? -1.390 11.178 3.287 1.00 59.56 107 LYS A CA 1
ATOM 818 C C . LYS A 1 107 ? 0.044 10.756 3.653 1.00 59.56 107 LYS A C 1
ATOM 820 O O . LYS A 1 107 ? 0.916 11.616 3.647 1.00 59.56 107 LYS A O 1
ATOM 825 N N . GLU A 1 108 ? 0.320 9.484 3.938 1.00 52.78 108 GLU A N 1
ATOM 826 C CA . GLU A 1 108 ? 1.555 9.053 4.618 1.00 52.78 108 GLU A CA 1
ATOM 827 C C . GLU A 1 108 ? 2.137 7.719 4.112 1.00 52.78 108 GLU A C 1
ATOM 829 O O . GLU A 1 108 ? 2.945 7.077 4.785 1.00 52.78 108 GLU A O 1
ATOM 834 N N . ILE A 1 109 ? 1.856 7.320 2.865 1.00 51.97 109 ILE A N 1
ATOM 835 C CA . ILE A 1 109 ? 2.919 6.607 2.140 1.00 51.97 109 ILE A CA 1
ATOM 836 C C . ILE A 1 109 ? 4.071 7.611 2.105 1.00 51.97 109 ILE A C 1
ATOM 838 O O . ILE A 1 109 ? 3.838 8.756 1.721 1.00 51.97 109 ILE A O 1
ATOM 842 N N . LYS A 1 110 ? 5.288 7.227 2.519 1.00 52.50 110 LYS A N 1
ATOM 843 C CA . LYS A 1 110 ? 6.511 7.957 2.152 1.00 52.50 110 LYS A CA 1
ATOM 844 C C . LYS A 1 110 ? 6.477 8.050 0.634 1.00 52.50 110 LYS A C 1
ATOM 846 O O . LYS A 1 110 ? 6.879 7.122 -0.069 1.00 52.50 110 LYS A O 1
ATOM 851 N N . THR A 1 111 ? 5.867 9.116 0.142 1.00 52.50 111 THR A N 1
ATOM 852 C CA . THR A 1 111 ? 5.638 9.381 -1.257 1.00 52.50 111 THR A CA 1
ATOM 853 C C . THR A 1 111 ? 7.027 9.663 -1.763 1.00 52.50 111 THR A C 1
ATOM 855 O O . THR A 1 111 ? 7.540 10.775 -1.708 1.00 52.50 111 THR A O 1
ATOM 858 N N . THR A 1 112 ? 7.688 8.600 -2.221 1.00 58.22 112 THR A N 1
ATOM 859 C CA . THR A 1 112 ? 8.663 8.757 -3.285 1.00 58.22 112 THR A CA 1
ATOM 860 C C . THR A 1 112 ? 7.898 9.575 -4.301 1.00 58.22 112 THR A C 1
ATOM 862 O O . THR A 1 112 ? 6.854 9.102 -4.763 1.00 58.22 112 THR A O 1
ATOM 865 N N . SER A 1 113 ? 8.283 10.846 -4.461 1.00 72.31 113 SER A N 1
ATOM 866 C CA . SER A 1 113 ? 7.429 11.817 -5.135 1.00 72.31 113 SER A CA 1
ATOM 867 C C . SER A 1 113 ? 6.953 11.181 -6.442 1.00 72.31 113 SER A C 1
ATOM 869 O O . SER A 1 113 ? 7.752 10.500 -7.097 1.00 72.31 113 SER A O 1
ATOM 871 N N . PRO A 1 114 ? 5.665 11.288 -6.810 1.00 76.56 114 PRO A N 1
ATOM 872 C CA . PRO A 1 114 ? 5.181 10.723 -8.067 1.00 76.56 114 PRO A CA 1
ATOM 873 C C . PRO A 1 114 ? 6.113 11.090 -9.233 1.00 76.56 114 PRO A C 1
ATOM 875 O O . PRO A 1 114 ? 6.473 10.229 -10.032 1.00 76.56 114 PRO A O 1
ATOM 878 N N . ALA A 1 115 ? 6.653 12.313 -9.199 1.00 80.00 115 ALA A N 1
ATOM 879 C CA . ALA A 1 115 ? 7.737 12.789 -10.051 1.00 80.00 115 ALA A CA 1
ATOM 880 C C . ALA A 1 115 ? 8.991 11.891 -10.057 1.00 80.00 115 ALA A C 1
ATOM 882 O O . ALA A 1 115 ? 9.465 11.534 -11.127 1.00 80.00 115 ALA A O 1
ATOM 883 N N . MET A 1 116 ? 9.527 11.480 -8.905 1.00 86.06 116 MET A N 1
ATOM 884 C CA . MET A 1 116 ? 10.700 10.600 -8.826 1.00 86.06 116 MET A CA 1
ATOM 885 C C . MET A 1 116 ? 10.411 9.186 -9.348 1.00 86.06 116 MET A C 1
ATOM 887 O O . MET A 1 116 ? 11.272 8.563 -9.970 1.00 86.06 116 MET A O 1
ATOM 891 N N . THR A 1 117 ? 9.195 8.678 -9.135 1.00 84.62 117 THR A N 1
ATOM 892 C CA . THR A 1 117 ? 8.777 7.383 -9.694 1.00 84.62 117 THR A CA 1
ATOM 893 C C . THR A 1 117 ? 8.683 7.459 -11.219 1.00 84.62 117 THR A C 1
ATOM 895 O O . THR A 1 117 ? 9.246 6.612 -11.910 1.00 84.62 117 THR A O 1
ATOM 898 N N . LEU A 1 118 ? 8.051 8.509 -11.751 1.00 86.38 118 LEU A N 1
ATOM 899 C CA . LEU A 1 118 ? 7.967 8.766 -13.190 1.00 86.38 118 LEU A CA 1
ATOM 900 C C . LEU A 1 118 ? 9.345 8.979 -13.814 1.00 86.38 118 LEU A C 1
ATOM 902 O O . LEU A 1 118 ? 9.646 8.381 -14.842 1.00 86.38 118 LEU A O 1
ATOM 906 N N . LEU A 1 119 ? 10.212 9.749 -13.155 1.00 90.19 119 LEU A N 1
ATOM 907 C CA . LEU A 1 119 ? 11.588 9.974 -13.583 1.00 90.19 119 LEU A CA 1
ATOM 908 C C . LEU A 1 119 ? 12.362 8.654 -13.663 1.00 90.19 119 LEU A C 1
ATOM 910 O O . LEU A 1 119 ? 13.045 8.392 -14.652 1.00 90.19 119 LEU A O 1
ATOM 914 N N . ARG A 1 120 ? 12.220 7.786 -12.653 1.00 89.62 120 ARG A N 1
ATOM 915 C CA . ARG A 1 120 ? 12.847 6.459 -12.650 1.00 89.62 120 ARG A CA 1
ATOM 916 C C . ARG A 1 120 ? 12.342 5.592 -13.801 1.00 89.62 120 ARG A C 1
ATOM 918 O O . ARG A 1 120 ? 13.147 4.895 -14.416 1.00 89.62 120 ARG A O 1
ATOM 925 N N . PHE A 1 121 ? 11.046 5.636 -14.106 1.00 90.44 121 PHE A N 1
ATOM 926 C CA . PHE A 1 121 ? 10.488 4.907 -15.243 1.00 90.44 121 PHE A CA 1
ATOM 927 C C . PHE A 1 121 ? 10.923 5.492 -16.591 1.00 90.44 121 PHE A C 1
ATOM 929 O O . PHE A 1 121 ? 11.185 4.713 -17.499 1.00 90.44 121 PHE A O 1
ATOM 936 N N . MET A 1 122 ? 11.065 6.817 -16.717 1.00 91.81 122 MET A N 1
ATOM 937 C CA . MET A 1 122 ? 11.541 7.468 -17.945 1.00 91.81 122 MET A CA 1
ATOM 938 C C . MET A 1 122 ? 13.016 7.173 -18.226 1.00 91.81 122 MET A C 1
ATOM 940 O O . MET A 1 122 ? 13.382 6.870 -19.357 1.00 91.81 122 MET A O 1
ATOM 944 N N . ILE A 1 123 ? 13.869 7.239 -17.201 1.00 94.12 123 ILE A N 1
ATOM 945 C CA . ILE A 1 123 ? 15.322 7.072 -17.360 1.00 94.12 123 ILE A CA 1
ATOM 946 C C . ILE A 1 123 ? 15.721 5.592 -17.404 1.00 94.12 123 ILE A C 1
ATOM 948 O O . ILE A 1 123 ? 16.702 5.244 -18.059 1.00 94.12 123 ILE A O 1
ATOM 952 N N . GLY A 1 124 ? 14.974 4.712 -16.731 1.00 95.19 124 GLY A N 1
ATOM 953 C CA . GLY A 1 124 ? 15.333 3.305 -16.541 1.00 95.19 124 GLY A CA 1
ATOM 954 C C . GLY A 1 124 ? 15.639 2.551 -17.842 1.00 95.19 124 GLY A C 1
ATOM 955 O O . GLY A 1 124 ? 16.783 2.132 -18.024 1.00 95.19 124 GLY A O 1
ATOM 956 N N . PRO A 1 125 ? 14.671 2.371 -18.758 1.00 95.62 125 PRO A N 1
ATOM 957 C CA . PRO A 1 125 ? 14.892 1.598 -19.980 1.00 95.62 125 PRO A CA 1
ATOM 958 C C . PRO A 1 125 ? 15.994 2.169 -20.894 1.00 95.62 125 PRO A C 1
ATOM 960 O O . PRO A 1 125 ? 16.872 1.392 -21.280 1.00 95.62 125 PRO A O 1
ATOM 963 N N . PRO A 1 126 ? 16.053 3.487 -21.189 1.00 96.44 126 PRO A N 1
ATOM 964 C CA . PRO A 1 126 ? 17.155 4.059 -21.967 1.00 96.44 126 PRO A CA 1
ATOM 965 C C . PRO A 1 126 ? 18.529 3.889 -21.309 1.00 96.44 126 PRO A C 1
ATOM 967 O O . PRO A 1 126 ? 19.518 3.620 -21.996 1.00 96.44 126 PRO A O 1
ATOM 970 N N . LEU A 1 127 ? 18.608 4.014 -19.980 1.00 96.69 127 LEU A N 1
ATOM 971 C CA . LEU A 1 127 ? 19.852 3.818 -19.237 1.00 96.69 127 LEU A CA 1
ATOM 972 C C . LEU A 1 127 ? 20.321 2.362 -19.327 1.00 96.69 127 LEU A C 1
ATOM 974 O O . LEU A 1 127 ? 21.486 2.113 -19.634 1.00 96.69 127 LEU A O 1
ATOM 978 N N . ILE A 1 128 ? 19.412 1.404 -19.121 1.00 96.44 128 ILE A N 1
ATOM 979 C CA . ILE A 1 128 ? 19.707 -0.030 -19.251 1.00 96.44 128 ILE A CA 1
ATOM 980 C C . ILE A 1 128 ? 20.163 -0.347 -20.680 1.00 96.44 128 ILE A C 1
ATOM 982 O O . ILE A 1 128 ? 21.179 -1.018 -20.853 1.00 96.44 128 ILE A O 1
ATOM 986 N N . TYR A 1 129 ? 19.473 0.178 -21.697 1.00 96.12 129 TYR A N 1
ATOM 987 C CA . TYR A 1 129 ? 19.849 0.011 -23.103 1.00 96.12 129 TYR A CA 1
ATOM 988 C C . TYR A 1 129 ? 21.263 0.533 -23.392 1.00 96.12 129 TYR A C 1
ATOM 990 O O . TYR A 1 129 ? 22.069 -0.138 -24.040 1.00 96.12 129 TYR A O 1
ATOM 998 N N . THR A 1 130 ? 21.581 1.718 -22.869 1.00 95.56 130 THR A N 1
ATOM 999 C CA . THR A 1 130 ? 22.888 2.363 -23.036 1.00 95.56 130 THR A CA 1
ATOM 1000 C C . THR A 1 130 ? 23.996 1.534 -22.394 1.00 95.56 130 THR A C 1
ATOM 1002 O O . THR A 1 130 ? 24.993 1.233 -23.049 1.00 95.56 130 THR A O 1
ATOM 1005 N N . ILE A 1 131 ? 23.812 1.111 -21.140 1.00 96.56 131 ILE A N 1
ATOM 1006 C CA . ILE A 1 131 ? 24.781 0.267 -20.426 1.00 96.56 131 ILE A CA 1
ATOM 1007 C C . ILE A 1 131 ? 24.985 -1.052 -21.173 1.00 96.56 131 ILE A C 1
ATOM 1009 O O . ILE A 1 131 ? 26.122 -1.465 -21.400 1.00 96.56 131 ILE A O 1
ATOM 1013 N N . PHE A 1 132 ? 23.899 -1.693 -21.605 1.00 94.94 132 PHE A N 1
ATOM 1014 C CA . PHE A 1 132 ? 23.960 -2.959 -22.326 1.00 94.94 132 PHE A CA 1
ATOM 1015 C C . PHE A 1 132 ? 24.712 -2.830 -23.658 1.00 94.94 132 PHE A C 1
ATOM 1017 O O . PHE A 1 132 ? 25.605 -3.625 -23.956 1.00 94.94 132 PHE A O 1
ATOM 1024 N N . SER A 1 133 ? 24.426 -1.775 -24.420 1.00 93.31 133 SER A N 1
ATOM 1025 C CA . SER A 1 133 ? 25.104 -1.484 -25.685 1.00 93.31 133 SER A CA 1
ATOM 1026 C C . SER A 1 133 ? 26.589 -1.173 -25.486 1.00 93.31 133 SER A C 1
ATOM 1028 O O . SER A 1 133 ? 27.429 -1.621 -26.267 1.00 93.31 133 SER A O 1
ATOM 1030 N N . LEU A 1 134 ? 26.947 -0.444 -24.426 1.00 94.81 134 LEU A N 1
ATOM 1031 C CA . LEU A 1 134 ? 28.344 -0.173 -24.088 1.00 94.81 134 LEU A CA 1
ATOM 1032 C C . LEU A 1 134 ? 29.097 -1.457 -23.733 1.00 94.81 134 LEU A C 1
ATOM 1034 O O . LEU A 1 134 ? 30.214 -1.650 -24.212 1.00 94.81 134 LEU A O 1
ATOM 1038 N N . LEU A 1 135 ? 28.488 -2.347 -22.946 1.00 93.94 135 LEU A N 1
ATOM 1039 C CA . LEU A 1 135 ? 29.088 -3.634 -22.587 1.00 93.94 135 LEU A CA 1
ATOM 1040 C C . LEU A 1 135 ? 29.372 -4.491 -23.828 1.00 93.94 135 LEU A C 1
ATOM 1042 O O . LEU A 1 135 ? 30.472 -5.026 -23.953 1.00 93.94 135 LEU A O 1
ATOM 1046 N N . GLN A 1 136 ? 28.437 -4.560 -24.780 1.00 89.94 136 GLN A N 1
ATOM 1047 C CA . GLN A 1 136 ? 28.639 -5.319 -26.020 1.00 89.94 136 GLN A CA 1
ATOM 1048 C C . GLN A 1 136 ? 29.743 -4.753 -26.921 1.00 89.94 136 GLN A C 1
ATOM 1050 O O . GLN A 1 136 ? 30.428 -5.510 -27.604 1.00 89.94 136 GLN A O 1
ATOM 1055 N N . ASN A 1 137 ? 29.956 -3.436 -26.904 1.00 90.56 137 ASN A N 1
ATOM 1056 C CA . ASN A 1 137 ? 31.026 -2.784 -27.664 1.00 90.56 137 ASN A CA 1
ATOM 1057 C C . ASN A 1 137 ? 32.363 -2.731 -26.895 1.00 90.56 137 ASN A C 1
ATOM 1059 O O . ASN A 1 137 ? 33.275 -1.991 -27.274 1.00 90.56 137 ASN A O 1
ATOM 1063 N N . GLY A 1 138 ? 32.490 -3.474 -25.789 1.00 92.06 138 GLY A N 1
ATOM 1064 C CA . GLY A 1 138 ? 33.705 -3.499 -24.972 1.00 92.06 138 GLY A CA 1
ATOM 1065 C C . GLY A 1 138 ? 34.038 -2.142 -24.348 1.00 92.06 138 GLY A C 1
ATOM 1066 O O . GLY A 1 138 ? 35.211 -1.787 -24.251 1.00 92.06 138 GLY A O 1
ATOM 1067 N N . LEU A 1 139 ? 33.014 -1.359 -23.987 1.00 93.25 139 LEU A N 1
ATOM 1068 C CA .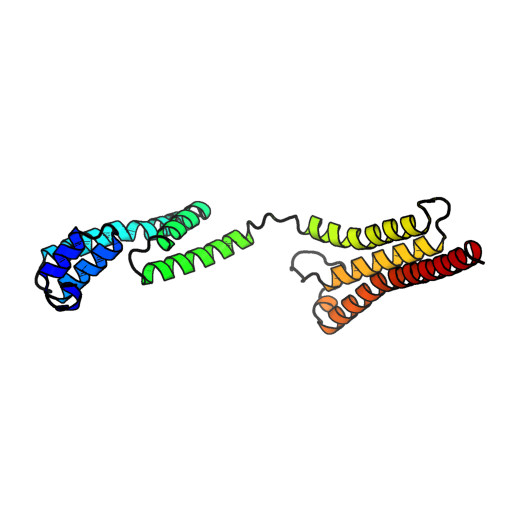 LEU A 1 139 ? 33.107 -0.013 -23.403 1.00 93.25 139 LEU A CA 1
ATOM 1069 C C . LEU A 1 139 ? 33.839 1.021 -24.286 1.00 93.25 139 LEU A C 1
ATOM 1071 O O . LEU A 1 139 ? 34.222 2.092 -23.815 1.00 93.25 139 LEU A O 1
ATOM 1075 N N . ARG A 1 140 ? 34.015 0.743 -25.586 1.00 93.38 140 ARG A N 1
ATOM 1076 C CA . ARG A 1 140 ? 34.660 1.657 -26.541 1.00 93.38 140 ARG A CA 1
ATOM 1077 C C . ARG A 1 140 ? 33.670 2.709 -27.047 1.00 93.38 140 ARG A C 1
ATOM 1079 O O . ARG A 1 140 ? 33.135 2.584 -28.145 1.00 93.38 140 ARG A O 1
ATOM 1086 N N . ILE A 1 141 ? 33.467 3.773 -26.268 1.00 93.06 141 ILE A N 1
ATOM 1087 C CA . ILE A 1 141 ? 32.491 4.847 -26.557 1.00 93.06 141 ILE A CA 1
ATOM 1088 C C . ILE A 1 141 ? 32.698 5.461 -27.955 1.00 93.06 141 ILE A C 1
ATOM 1090 O O . ILE A 1 141 ? 31.736 5.702 -28.678 1.00 93.06 141 ILE A O 1
ATOM 1094 N N . ASN A 1 142 ? 33.952 5.629 -28.387 1.00 94.56 142 ASN A N 1
ATOM 1095 C CA . ASN A 1 142 ? 34.278 6.235 -29.685 1.00 94.56 142 ASN A CA 1
ATOM 1096 C C . ASN A 1 142 ? 33.894 5.369 -30.900 1.00 94.56 142 ASN A C 1
ATOM 1098 O O . ASN A 1 142 ? 33.979 5.842 -32.027 1.00 94.56 142 ASN A O 1
ATOM 1102 N N . HIS A 1 143 ? 33.511 4.107 -30.688 1.00 91.50 143 HIS A N 1
ATOM 1103 C CA . HIS A 1 143 ? 33.144 3.166 -31.750 1.00 91.50 143 HIS A CA 1
ATOM 1104 C C . HIS A 1 143 ? 31.640 2.876 -31.780 1.00 91.50 143 HIS A C 1
ATOM 1106 O O . HIS A 1 143 ? 31.213 1.925 -32.436 1.00 91.50 143 HIS A O 1
ATOM 1112 N N . LEU A 1 144 ? 30.824 3.663 -31.070 1.00 93.62 144 LEU A N 1
ATOM 1113 C CA . LEU A 1 144 ? 29.379 3.488 -31.111 1.00 93.62 144 LEU A CA 1
ATOM 1114 C C . LEU A 1 144 ? 28.865 3.768 -32.533 1.00 93.62 144 LEU A C 1
ATOM 1116 O O . LEU A 1 144 ? 29.069 4.866 -33.057 1.00 93.62 144 LEU A O 1
ATOM 1120 N N . PRO A 1 145 ? 28.209 2.792 -33.181 1.00 92.56 145 PRO A N 1
ATOM 1121 C CA . PRO A 1 145 ? 27.727 2.972 -34.541 1.00 92.56 145 PRO A CA 1
ATOM 1122 C C . PRO A 1 145 ? 26.596 4.005 -34.553 1.00 92.56 145 PRO A C 1
ATOM 1124 O O . PRO A 1 145 ? 25.796 4.051 -33.625 1.00 92.56 145 PRO A O 1
ATOM 1127 N N . THR A 1 146 ? 26.449 4.790 -35.623 1.00 94.50 146 THR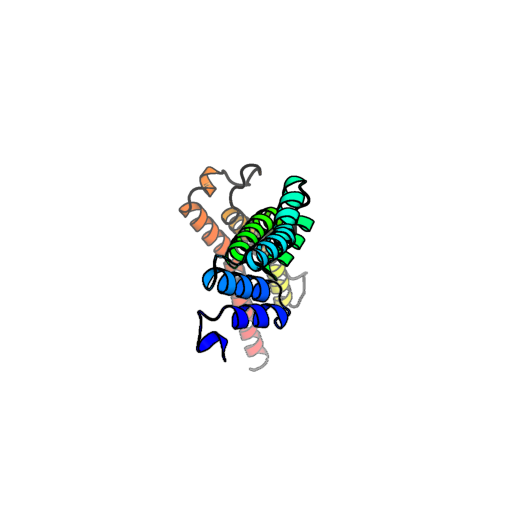 A N 1
ATOM 1128 C CA . THR A 1 146 ? 25.406 5.834 -35.719 1.00 94.50 146 THR A CA 1
ATOM 1129 C C . THR A 1 146 ? 23.985 5.297 -35.475 1.00 94.50 146 THR A C 1
ATOM 1131 O O . THR A 1 146 ? 23.140 6.014 -34.943 1.00 94.50 146 THR A O 1
ATOM 1134 N N . ARG A 1 147 ? 23.728 4.014 -35.782 1.00 93.25 147 ARG A N 1
ATOM 1135 C CA . ARG A 1 147 ? 22.458 3.320 -35.476 1.00 93.25 147 ARG A CA 1
ATOM 1136 C C . ARG A 1 147 ? 22.092 3.331 -33.987 1.00 93.25 147 ARG A C 1
ATOM 1138 O O . ARG A 1 147 ? 20.911 3.398 -33.670 1.00 93.25 147 ARG A O 1
ATOM 1145 N N . PHE A 1 148 ? 23.088 3.344 -33.097 1.00 94.38 148 PHE A N 1
ATOM 1146 C CA . PHE A 1 148 ? 22.886 3.355 -31.649 1.00 94.38 148 PHE A CA 1
ATOM 1147 C C . PHE A 1 148 ? 22.039 4.553 -31.209 1.00 94.38 148 PHE A C 1
ATOM 1149 O O . PHE A 1 148 ? 21.155 4.410 -30.371 1.00 94.38 148 PHE A O 1
ATOM 1156 N N . PHE A 1 149 ? 22.268 5.730 -31.799 1.00 95.12 149 PHE A N 1
ATOM 1157 C CA . PHE A 1 149 ? 21.520 6.938 -31.448 1.00 95.12 149 PHE A CA 1
ATOM 1158 C C . PHE A 1 149 ? 20.052 6.850 -31.877 1.00 95.12 149 PHE A C 1
ATOM 1160 O O . PHE A 1 149 ? 19.171 7.251 -31.121 1.00 95.12 149 PHE A O 1
ATOM 1167 N N . TRP A 1 150 ? 19.775 6.274 -33.050 1.00 96.12 150 TRP A N 1
ATOM 1168 C CA . TRP A 1 150 ? 18.406 6.044 -33.519 1.00 96.12 150 TRP A CA 1
ATOM 1169 C C . TRP A 1 150 ? 17.666 5.025 -32.654 1.00 96.12 150 TRP A C 1
ATOM 1171 O O . TRP A 1 150 ? 16.508 5.231 -32.290 1.00 96.12 150 TRP A O 1
ATOM 1181 N N . GLU A 1 151 ? 18.347 3.950 -32.270 1.00 94.75 151 GLU A N 1
ATOM 1182 C CA . GLU A 1 151 ? 17.801 2.942 -31.365 1.00 94.75 151 GLU A CA 1
ATOM 1183 C C . GLU A 1 151 ? 17.533 3.535 -29.973 1.00 94.75 151 GLU A C 1
ATOM 1185 O O . GLU A 1 151 ? 16.452 3.339 -29.421 1.00 94.75 151 GLU A O 1
ATOM 1190 N N . LEU A 1 152 ? 18.455 4.343 -29.439 1.00 95.94 152 LEU A N 1
ATOM 1191 C CA . LEU A 1 152 ? 18.285 5.025 -28.156 1.00 95.94 152 LEU A CA 1
ATOM 1192 C C . LEU A 1 152 ? 17.089 5.987 -28.167 1.00 95.94 152 LEU A C 1
ATOM 1194 O O . LEU A 1 152 ? 16.305 5.987 -27.218 1.00 95.94 152 LEU A O 1
ATOM 1198 N N . LEU A 1 153 ? 16.923 6.775 -29.235 1.00 96.12 153 LEU A N 1
ATOM 1199 C CA . LEU A 1 153 ? 15.756 7.647 -29.413 1.00 96.12 153 LEU A CA 1
ATOM 1200 C C . LEU A 1 153 ? 14.453 6.842 -29.462 1.00 96.12 153 LEU A C 1
ATOM 1202 O O . LEU A 1 153 ? 13.459 7.245 -28.861 1.00 96.12 153 LEU A O 1
ATOM 1206 N N . THR A 1 154 ? 14.472 5.683 -30.122 1.00 96.75 154 THR A N 1
ATOM 1207 C CA . THR A 1 154 ? 13.317 4.780 -30.207 1.00 96.75 154 THR A CA 1
ATOM 1208 C C . THR A 1 154 ? 12.926 4.244 -28.826 1.00 96.75 154 THR A C 1
ATOM 1210 O O . THR A 1 154 ? 11.751 4.300 -28.461 1.00 96.75 154 THR A O 1
ATOM 1213 N N . VAL A 1 155 ? 13.901 3.807 -28.017 1.00 96.88 155 VAL A N 1
ATOM 1214 C CA . VAL A 1 155 ? 13.662 3.361 -26.629 1.00 96.88 155 VAL A CA 1
ATOM 1215 C C . VAL A 1 155 ? 13.118 4.505 -25.771 1.00 96.88 155 VAL A C 1
ATOM 1217 O O . VAL A 1 155 ? 12.179 4.303 -24.998 1.00 96.88 155 VAL A O 1
ATOM 1220 N N . TRP A 1 156 ? 13.672 5.711 -25.916 1.00 96.25 156 TRP A N 1
ATOM 1221 C CA . TRP A 1 156 ? 13.189 6.905 -25.217 1.00 96.25 156 TRP A CA 1
ATOM 1222 C C . TRP A 1 156 ? 11.724 7.194 -25.544 1.00 96.25 156 TRP A C 1
ATOM 1224 O O . TRP A 1 156 ? 10.897 7.301 -24.638 1.00 96.25 156 TRP A O 1
ATOM 1234 N N . PHE A 1 157 ? 11.388 7.258 -26.832 1.00 96.06 157 PHE A N 1
ATOM 1235 C CA . PHE A 1 157 ? 10.030 7.543 -27.285 1.00 96.06 157 PHE A CA 1
ATOM 1236 C C . PHE A 1 157 ? 9.041 6.454 -26.848 1.00 96.06 157 PHE A C 1
ATOM 1238 O O . PHE A 1 157 ? 7.971 6.765 -26.327 1.00 96.06 157 PHE A O 1
ATOM 1245 N N . GLY A 1 158 ? 9.424 5.178 -26.965 1.00 96.25 158 GLY A N 1
ATOM 1246 C CA . GLY A 1 158 ? 8.614 4.055 -26.491 1.00 96.25 158 GLY A CA 1
ATOM 1247 C C . GLY A 1 158 ? 8.344 4.103 -24.985 1.00 96.25 158 GLY A C 1
ATOM 1248 O O . GLY A 1 158 ? 7.229 3.825 -24.547 1.00 96.25 158 GLY A O 1
ATOM 1249 N N . THR A 1 159 ? 9.333 4.529 -24.194 1.00 95.44 159 THR A N 1
ATOM 1250 C CA . THR A 1 159 ? 9.195 4.678 -22.737 1.00 95.44 159 THR A CA 1
ATOM 1251 C C . THR A 1 159 ? 8.214 5.795 -22.380 1.00 95.44 159 THR A C 1
ATOM 1253 O O . THR A 1 159 ? 7.338 5.594 -21.539 1.00 95.44 159 THR A O 1
ATOM 1256 N N . VAL A 1 160 ? 8.313 6.952 -23.044 1.00 93.81 160 VAL A N 1
ATOM 1257 C CA . VAL A 1 160 ? 7.365 8.065 -22.860 1.00 93.81 160 VAL A CA 1
ATOM 1258 C C . VAL A 1 160 ? 5.946 7.626 -23.219 1.00 93.81 160 VAL A C 1
ATOM 1260 O O . VAL A 1 160 ? 5.026 7.859 -22.438 1.00 93.81 160 VAL A O 1
ATOM 1263 N N . LEU A 1 161 ? 5.776 6.930 -24.347 1.00 94.12 161 LEU A N 1
ATOM 1264 C CA . LEU A 1 161 ? 4.475 6.435 -24.798 1.00 94.12 161 LEU A CA 1
ATOM 1265 C C . LEU A 1 161 ? 3.863 5.438 -23.804 1.00 94.12 161 LEU A C 1
ATOM 1267 O O . LEU A 1 161 ? 2.687 5.541 -23.460 1.00 94.12 161 LEU A O 1
ATOM 1271 N N . PHE A 1 162 ? 4.672 4.506 -23.295 1.00 94.56 162 PHE A N 1
ATOM 1272 C CA . PHE A 1 162 ? 4.247 3.520 -22.302 1.00 94.56 162 PHE A CA 1
ATOM 1273 C C . PHE A 1 162 ? 3.810 4.176 -20.983 1.00 94.56 162 PHE A C 1
ATOM 1275 O O . PHE A 1 162 ? 2.790 3.798 -20.409 1.00 94.56 162 PHE A O 1
ATOM 1282 N N . ILE A 1 163 ? 4.561 5.174 -20.505 1.00 91.81 163 ILE A N 1
ATOM 1283 C CA . ILE A 1 163 ? 4.235 5.902 -19.271 1.00 91.81 163 ILE A CA 1
ATOM 1284 C C . ILE A 1 163 ? 2.961 6.720 -19.451 1.00 91.81 163 ILE A C 1
ATOM 1286 O O . ILE A 1 163 ? 2.074 6.646 -18.600 1.00 91.81 163 ILE A O 1
ATOM 1290 N N . ALA A 1 164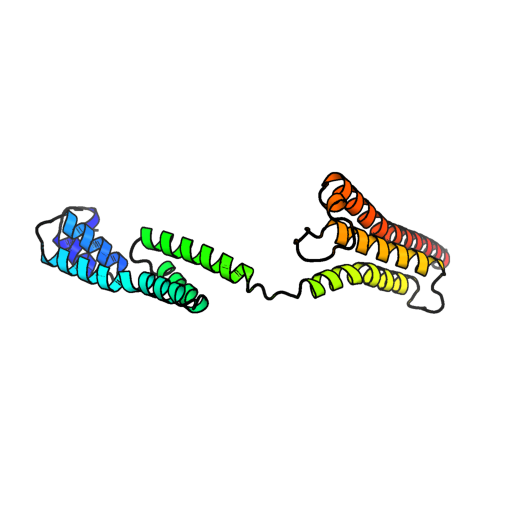 ? 2.846 7.452 -20.560 1.00 90.50 164 ALA A N 1
ATOM 1291 C CA . ALA A 1 164 ? 1.657 8.230 -20.876 1.00 90.50 164 ALA A CA 1
ATOM 1292 C C . ALA A 1 164 ? 0.405 7.344 -20.945 1.00 90.50 164 ALA A C 1
ATOM 1294 O O . ALA A 1 164 ? -0.618 7.674 -20.356 1.00 90.50 164 ALA A O 1
ATOM 1295 N N . ALA A 1 165 ? 0.515 6.163 -21.559 1.00 91.56 165 ALA A N 1
ATOM 1296 C CA . ALA A 1 165 ? -0.569 5.189 -21.608 1.00 91.56 165 ALA A CA 1
ATOM 1297 C C . ALA A 1 165 ? -0.908 4.572 -20.239 1.00 91.56 165 ALA A C 1
ATOM 1299 O O . ALA A 1 165 ? -1.963 3.960 -20.098 1.00 91.56 165 ALA A O 1
ATOM 1300 N N . ASN A 1 166 ? -0.046 4.673 -19.223 1.00 90.06 166 ASN A N 1
ATOM 1301 C CA . ASN A 1 166 ? -0.292 4.062 -17.915 1.00 90.06 166 ASN A CA 1
ATOM 1302 C C . ASN A 1 166 ? -0.700 5.065 -16.822 1.00 90.06 166 ASN A C 1
ATOM 1304 O O . ASN A 1 166 ? -1.279 4.663 -15.809 1.00 90.06 166 ASN A O 1
ATOM 1308 N N . GLN A 1 167 ? -0.464 6.362 -17.021 1.00 86.69 167 GLN A N 1
ATOM 1309 C CA . GLN A 1 167 ? -0.964 7.385 -16.107 1.00 86.69 167 GLN A CA 1
ATOM 1310 C C . GLN A 1 167 ? -2.499 7.415 -16.128 1.00 86.69 167 GLN A C 1
ATOM 1312 O O . GLN A 1 167 ? -3.136 7.340 -17.177 1.00 86.69 167 GLN A O 1
ATOM 1317 N N . LYS A 1 168 ? -3.116 7.464 -14.943 1.00 80.62 168 LYS A N 1
ATOM 1318 C CA . LYS A 1 168 ? -4.539 7.796 -14.836 1.00 80.62 168 LYS A CA 1
ATOM 1319 C C . LYS A 1 168 ? -4.671 9.318 -14.917 1.00 80.62 168 LYS A C 1
ATOM 1321 O O . LYS A 1 168 ? -3.861 9.991 -14.279 1.00 80.62 168 LYS A O 1
ATOM 1326 N N . PRO A 1 169 ? -5.669 9.850 -15.641 1.00 72.94 169 PRO A N 1
ATOM 1327 C CA . PRO A 1 169 ? -5.943 11.278 -15.639 1.00 72.94 169 PRO A CA 1
ATOM 1328 C C . PRO A 1 169 ? -6.368 11.685 -14.223 1.00 72.94 169 PRO A C 1
ATOM 1330 O O . PRO A 1 169 ? -7.491 11.433 -13.793 1.00 72.94 169 PRO A O 1
ATOM 1333 N N . ASN A 1 170 ? -5.441 12.260 -13.459 1.00 71.38 170 ASN A N 1
ATOM 1334 C CA . ASN A 1 170 ? -5.767 12.958 -12.225 1.00 71.38 170 ASN A CA 1
ATOM 1335 C C . ASN A 1 170 ? -6.094 14.391 -12.645 1.00 71.38 170 ASN A C 1
ATOM 1337 O O . ASN A 1 170 ? -5.226 15.071 -13.183 1.00 71.38 170 ASN A O 1
ATOM 1341 N N . GLY A 1 171 ? -7.352 14.802 -12.467 1.00 60.59 171 GLY A N 1
ATOM 1342 C CA . GLY A 1 171 ? -8.007 15.935 -13.144 1.00 60.59 171 GLY A CA 1
ATOM 1343 C C . GLY A 1 171 ? -7.450 17.352 -12.933 1.00 60.59 171 GLY A C 1
ATOM 1344 O O . GLY A 1 171 ? -8.202 18.307 -13.077 1.00 60.59 171 GLY A O 1
ATOM 1345 N N . THR A 1 172 ? -6.178 17.517 -12.581 1.00 65.50 172 THR A N 1
ATOM 1346 C CA . THR A 1 172 ? -5.520 18.819 -12.400 1.00 65.50 172 THR A CA 1
ATOM 1347 C C . THR A 1 172 ? -4.180 18.953 -13.120 1.00 65.50 172 THR A C 1
ATOM 1349 O O . THR A 1 172 ? -3.632 20.050 -13.132 1.00 65.50 172 THR A O 1
ATOM 1352 N N . GLU A 1 173 ? -3.623 17.883 -13.695 1.00 65.94 173 GLU A N 1
ATOM 1353 C CA . GLU A 1 173 ? -2.346 17.960 -14.415 1.00 65.94 173 GLU A CA 1
ATOM 1354 C C . GLU A 1 173 ? -2.584 17.992 -15.929 1.00 65.94 173 GLU A C 1
ATOM 1356 O O . GLU A 1 173 ? -3.301 17.150 -16.472 1.00 65.94 173 GLU A O 1
ATOM 1361 N N . GLU A 1 174 ? -1.982 18.976 -16.605 1.00 68.06 174 GLU A N 1
ATOM 1362 C CA . GLU A 1 174 ? -1.903 19.027 -18.065 1.00 68.06 174 GLU A CA 1
ATOM 1363 C C . GLU A 1 174 ? -1.156 17.779 -18.546 1.00 68.06 174 GLU A C 1
ATOM 1365 O O . GLU A 1 174 ? 0.062 17.649 -18.405 1.00 68.06 174 GLU A O 1
ATOM 1370 N N . THR A 1 175 ? -1.910 16.809 -19.053 1.00 72.88 175 THR A N 1
ATOM 1371 C CA . THR A 1 175 ? -1.341 15.587 -19.612 1.00 72.88 175 THR A CA 1
ATOM 1372 C C . THR A 1 175 ? -0.790 15.874 -21.008 1.00 72.88 175 THR A C 1
ATOM 1374 O O . THR A 1 175 ? -1.280 16.728 -21.740 1.00 72.88 175 THR A O 1
ATOM 1377 N N . LEU A 1 176 ? 0.272 15.157 -21.384 1.00 75.25 176 LEU A N 1
ATOM 1378 C CA . LEU A 1 176 ? 0.948 15.299 -22.683 1.00 75.25 176 LEU A CA 1
ATOM 1379 C C . LEU A 1 176 ? 0.067 14.889 -23.880 1.00 75.25 176 LEU A C 1
ATOM 1381 O O . LEU A 1 176 ? 0.424 15.154 -25.026 1.00 75.25 176 LEU A O 1
ATOM 1385 N N . PHE A 1 177 ? -1.048 14.212 -23.610 1.00 79.88 177 PHE A N 1
ATOM 1386 C CA . PHE A 1 177 ? -2.032 13.755 -24.582 1.00 79.88 177 PHE A CA 1
ATOM 1387 C C . PHE A 1 177 ? -3.405 14.264 -24.177 1.00 79.88 177 PHE A C 1
ATOM 1389 O O . PHE A 1 177 ? -3.671 14.445 -22.994 1.00 79.88 177 PHE A O 1
ATOM 1396 N N . ASP A 1 178 ? -4.272 14.450 -25.164 1.00 83.06 178 ASP A N 1
ATOM 1397 C CA . ASP A 1 178 ? -5.645 14.867 -24.920 1.00 83.06 178 ASP A CA 1
ATOM 1398 C C . ASP A 1 178 ? -6.372 13.856 -24.019 1.00 83.06 178 ASP A C 1
ATOM 1400 O O . ASP A 1 178 ? -6.214 12.638 -24.187 1.00 83.06 178 ASP A O 1
ATOM 1404 N N . ALA A 1 179 ? -7.155 14.351 -23.059 1.00 83.31 179 ALA A N 1
ATOM 1405 C CA . ALA A 1 179 ? -7.816 13.511 -22.058 1.00 83.31 179 ALA A CA 1
ATOM 1406 C C . ALA A 1 179 ? -8.747 12.482 -22.722 1.00 83.31 179 ALA A C 1
ATOM 1408 O O . ALA A 1 179 ? -8.782 11.322 -22.304 1.00 83.31 179 ALA A O 1
ATOM 1409 N N . ASP A 1 180 ? -9.387 12.881 -23.822 1.00 85.19 180 ASP A N 1
ATOM 1410 C CA . ASP A 1 180 ? -10.292 12.054 -24.622 1.00 85.19 180 ASP A CA 1
ATOM 1411 C C . ASP A 1 180 ? -9.597 10.807 -25.198 1.00 85.19 180 ASP A C 1
ATOM 1413 O O . ASP A 1 180 ? -10.178 9.722 -25.255 1.00 85.19 180 ASP A O 1
ATOM 1417 N N . ILE A 1 181 ? -8.319 10.920 -25.588 1.00 82.06 181 ILE A N 1
ATOM 1418 C CA . ILE A 1 181 ? -7.538 9.791 -26.127 1.00 82.06 181 ILE A CA 1
ATOM 1419 C C . ILE A 1 181 ? -7.189 8.796 -25.012 1.00 82.06 181 ILE A C 1
ATOM 1421 O O . ILE A 1 181 ? -7.110 7.588 -25.253 1.00 82.06 181 ILE A O 1
ATOM 1425 N N . LEU A 1 182 ? -6.966 9.293 -23.793 1.00 83.12 182 LEU A N 1
ATOM 1426 C CA . LEU A 1 182 ? -6.593 8.480 -22.633 1.00 83.12 182 LEU A CA 1
ATOM 1427 C C . LEU A 1 182 ? -7.796 7.813 -21.949 1.00 83.12 182 LEU A C 1
ATOM 1429 O O . LEU A 1 182 ? -7.603 6.852 -21.193 1.00 83.12 182 LEU A O 1
ATOM 1433 N N . GLU A 1 183 ? -9.015 8.292 -22.209 1.00 88.69 183 GLU A N 1
ATOM 1434 C CA . GLU A 1 183 ? -10.249 7.739 -21.647 1.00 88.69 183 GLU A CA 1
ATOM 1435 C C . GLU A 1 183 ? -10.685 6.438 -22.350 1.00 88.69 183 GLU A C 1
ATOM 1437 O O . GLU A 1 183 ? -11.192 5.518 -21.699 1.00 88.69 183 GLU A O 1
ATOM 1442 N N . ASP A 1 184 ? -10.410 6.293 -23.654 1.00 92.94 184 ASP A N 1
ATOM 1443 C CA . ASP A 1 184 ? -10.679 5.047 -24.382 1.00 92.94 184 ASP A CA 1
ATOM 1444 C C . ASP A 1 184 ? -9.650 3.956 -24.034 1.00 92.94 184 ASP A C 1
ATOM 1446 O O . ASP A 1 184 ? -8.475 3.989 -24.420 1.00 92.94 184 ASP A O 1
ATOM 1450 N N . TRP A 1 185 ? -10.120 2.910 -23.350 1.00 92.81 185 TRP A N 1
ATOM 1451 C CA . TRP A 1 185 ? -9.303 1.762 -22.957 1.00 92.81 185 TRP A CA 1
ATOM 1452 C C . TRP A 1 185 ? -8.634 1.047 -24.144 1.00 92.81 185 TRP A C 1
ATOM 1454 O O . TRP A 1 185 ? -7.571 0.446 -23.964 1.00 92.81 185 TRP A O 1
ATOM 1464 N N . ARG A 1 186 ? -9.220 1.100 -25.351 1.00 95.44 186 ARG A N 1
ATOM 1465 C CA . ARG A 1 186 ? -8.663 0.459 -26.554 1.00 95.44 186 ARG A CA 1
ATOM 1466 C C . ARG A 1 186 ? -7.458 1.220 -27.079 1.00 95.44 186 ARG A C 1
ATOM 1468 O O . ARG A 1 186 ? -6.416 0.610 -27.313 1.00 95.44 186 ARG A O 1
ATOM 1475 N N . LEU A 1 187 ? -7.589 2.538 -27.236 1.00 93.50 187 LEU A N 1
ATOM 1476 C CA . LEU A 1 187 ? -6.491 3.407 -27.668 1.00 93.50 187 LEU A CA 1
ATOM 1477 C C . LEU A 1 187 ? -5.352 3.363 -26.655 1.00 93.50 187 LEU A C 1
ATOM 1479 O O . LEU A 1 187 ? -4.198 3.160 -27.029 1.00 93.50 187 LEU A O 1
ATOM 1483 N N . ARG A 1 188 ? -5.687 3.423 -25.365 1.00 92.12 188 ARG A N 1
ATOM 1484 C CA . ARG A 1 188 ? -4.730 3.249 -24.274 1.00 92.12 188 ARG A CA 1
ATOM 1485 C C . ARG A 1 188 ? -3.997 1.906 -24.350 1.00 92.12 188 ARG A C 1
ATOM 1487 O O . ARG A 1 188 ? -2.774 1.865 -24.227 1.00 92.12 188 ARG A O 1
ATOM 1494 N N . GLY A 1 189 ? -4.723 0.814 -24.596 1.00 94.88 189 GLY A N 1
ATOM 1495 C CA . GLY A 1 189 ? -4.140 -0.515 -24.790 1.00 94.88 189 GLY A CA 1
ATOM 1496 C C . GLY A 1 189 ? -3.189 -0.575 -25.989 1.00 94.88 189 GLY A C 1
ATOM 1497 O O . GLY A 1 189 ? -2.087 -1.110 -25.871 1.00 94.88 189 GLY A O 1
ATOM 1498 N N . LEU A 1 190 ? -3.571 0.023 -27.122 1.00 96.00 190 LEU A N 1
ATOM 1499 C CA . LEU A 1 190 ? -2.723 0.104 -28.316 1.00 96.00 190 LEU A CA 1
ATOM 1500 C C . LEU A 1 190 ? -1.452 0.921 -28.069 1.00 96.00 190 LEU A C 1
ATOM 1502 O O . LEU A 1 190 ? -0.370 0.471 -28.440 1.00 96.00 190 LEU A O 1
ATOM 1506 N N . LEU A 1 191 ? -1.558 2.079 -27.411 1.00 94.69 191 LEU A N 1
ATOM 1507 C CA . LEU A 1 191 ? -0.410 2.917 -27.050 1.00 94.69 191 LEU A CA 1
ATOM 1508 C C . LEU A 1 191 ? 0.553 2.183 -26.112 1.00 94.69 191 LEU A C 1
ATOM 1510 O O . LEU A 1 191 ? 1.766 2.261 -26.296 1.00 94.69 191 LEU A O 1
ATOM 1514 N N . LEU A 1 192 ? 0.021 1.423 -25.150 1.00 95.25 192 LEU A N 1
ATOM 1515 C CA . LEU A 1 192 ? 0.821 0.613 -24.234 1.00 95.25 192 LEU A CA 1
ATOM 1516 C C . LEU A 1 192 ? 1.593 -0.472 -24.995 1.00 95.25 192 LEU A C 1
ATOM 1518 O O . LEU A 1 192 ? 2.807 -0.588 -24.827 1.00 95.25 192 LEU A O 1
ATOM 1522 N N . VAL A 1 193 ? 0.916 -1.232 -25.862 1.00 97.12 193 VAL A N 1
ATOM 1523 C CA . VAL A 1 193 ? 1.552 -2.278 -26.679 1.00 97.12 193 VAL A CA 1
ATOM 1524 C C . VAL A 1 193 ? 2.592 -1.678 -27.624 1.00 97.12 193 VAL A C 1
ATOM 1526 O O . VAL A 1 193 ? 3.701 -2.199 -27.720 1.00 97.12 193 VAL A O 1
ATOM 1529 N N . LEU A 1 194 ? 2.273 -0.565 -28.286 1.00 97.25 194 LEU A N 1
ATOM 1530 C CA . LEU A 1 194 ? 3.190 0.120 -29.193 1.00 97.25 194 LEU A CA 1
ATOM 1531 C C . LEU A 1 194 ? 4.424 0.649 -28.453 1.00 97.25 194 LEU A C 1
ATOM 1533 O O . LEU A 1 194 ? 5.547 0.435 -28.907 1.00 97.25 194 LEU A O 1
ATOM 1537 N N . GLY A 1 195 ? 4.231 1.287 -27.297 1.00 95.88 195 GLY A N 1
ATOM 1538 C CA . GLY A 1 195 ? 5.318 1.779 -26.454 1.00 95.88 195 GLY A CA 1
ATOM 1539 C C . GLY A 1 195 ? 6.224 0.643 -25.989 1.00 95.88 195 GLY A C 1
ATOM 1540 O O . GLY A 1 195 ? 7.445 0.733 -26.107 1.00 95.88 195 GLY A O 1
ATOM 1541 N N . LEU A 1 196 ? 5.630 -0.475 -25.562 1.00 96.81 196 LEU A N 1
ATOM 1542 C CA . LEU A 1 196 ? 6.366 -1.676 -25.173 1.00 96.81 196 LEU A CA 1
ATOM 1543 C C . LEU A 1 196 ? 7.174 -2.264 -26.342 1.00 96.81 196 LEU A C 1
ATOM 1545 O O . LEU A 1 196 ? 8.340 -2.610 -26.158 1.00 96.81 196 LEU A O 1
ATOM 1549 N N . LEU A 1 197 ? 6.595 -2.352 -27.543 1.00 97.44 197 LEU A N 1
ATOM 1550 C CA . LEU A 1 197 ? 7.297 -2.839 -28.735 1.00 97.44 197 LEU A CA 1
ATOM 1551 C C . LEU A 1 197 ? 8.478 -1.935 -29.109 1.00 97.44 197 LEU A C 1
ATOM 1553 O O . LEU A 1 197 ? 9.568 -2.443 -29.363 1.00 97.44 197 LEU A O 1
ATOM 1557 N N . LEU A 1 198 ? 8.290 -0.613 -29.086 1.00 97.00 198 LEU A N 1
ATOM 1558 C CA . LEU A 1 198 ? 9.357 0.359 -29.352 1.00 97.00 198 LEU A CA 1
ATOM 1559 C C . LEU A 1 198 ? 10.507 0.250 -28.346 1.00 97.00 198 LEU A C 1
ATOM 1561 O O . LEU A 1 198 ? 11.665 0.409 -28.725 1.00 97.00 198 LEU A O 1
ATOM 1565 N N . VAL A 1 199 ? 10.205 -0.060 -27.082 1.00 96.62 199 VAL A N 1
ATOM 1566 C CA . VAL A 1 199 ? 11.234 -0.332 -26.073 1.00 96.62 199 VAL A CA 1
ATOM 1567 C C . VAL A 1 199 ? 11.932 -1.662 -26.345 1.00 96.62 199 VAL A C 1
ATOM 1569 O O . VAL A 1 199 ? 13.153 -1.696 -26.302 1.00 96.62 199 VAL A O 1
ATOM 1572 N N . LEU A 1 200 ? 11.206 -2.748 -26.631 1.00 96.62 200 LEU A N 1
ATOM 1573 C CA . LEU A 1 200 ? 11.775 -4.103 -26.711 1.00 96.62 200 LEU A CA 1
ATOM 1574 C C . LEU A 1 200 ? 12.547 -4.398 -28.004 1.00 96.62 200 LEU A C 1
ATOM 1576 O O . LEU A 1 200 ? 13.547 -5.114 -27.961 1.00 96.62 200 LEU A O 1
ATOM 1580 N N . VAL A 1 201 ? 12.109 -3.872 -29.148 1.00 96.44 201 VAL A N 1
ATOM 1581 C CA . VAL A 1 201 ? 12.707 -4.179 -30.460 1.00 96.44 201 VAL A CA 1
ATOM 1582 C C . VAL A 1 201 ? 14.215 -3.864 -30.511 1.00 96.44 201 VAL A C 1
ATOM 1584 O O . VAL A 1 201 ? 14.980 -4.747 -30.911 1.00 96.44 201 VAL A O 1
ATOM 1587 N N . PRO A 1 202 ? 14.693 -2.693 -30.046 1.00 95.25 202 PRO A N 1
ATOM 1588 C CA . PRO A 1 202 ? 16.125 -2.404 -29.963 1.00 95.25 202 PRO A CA 1
ATOM 1589 C C . PRO A 1 202 ? 16.911 -3.422 -29.128 1.00 95.25 202 PRO A C 1
ATOM 1591 O O . PRO A 1 202 ? 17.988 -3.850 -29.538 1.00 95.25 202 PRO A O 1
ATOM 1594 N N . PHE A 1 203 ? 16.367 -3.889 -27.997 1.00 93.94 203 PHE A N 1
ATOM 1595 C CA . PHE A 1 203 ? 17.033 -4.919 -27.189 1.00 93.94 203 PHE A CA 1
ATOM 1596 C C . PHE A 1 203 ? 17.182 -6.235 -27.948 1.00 93.94 203 PHE A C 1
ATOM 1598 O O . PHE A 1 203 ? 18.234 -6.868 -27.864 1.00 93.94 203 PHE A O 1
ATOM 1605 N N . VAL A 1 204 ? 16.165 -6.638 -28.714 1.00 95.00 204 VAL A N 1
ATOM 1606 C CA . VAL A 1 204 ? 16.230 -7.848 -29.545 1.00 95.00 204 VAL A CA 1
ATOM 1607 C C . VAL A 1 204 ? 17.313 -7.711 -30.615 1.00 95.00 204 VAL A C 1
ATOM 1609 O O . VAL A 1 204 ? 18.101 -8.638 -30.792 1.00 95.00 204 VAL A O 1
ATOM 1612 N N . PHE A 1 205 ? 17.417 -6.558 -31.281 1.00 93.50 205 PHE A N 1
ATOM 1613 C CA . PHE A 1 205 ? 18.467 -6.314 -32.277 1.00 93.50 205 PHE A CA 1
ATOM 1614 C C . PHE A 1 205 ? 19.873 -6.344 -31.677 1.00 93.50 205 PHE A C 1
ATOM 1616 O O . PHE A 1 205 ? 20.774 -6.960 -32.249 1.00 93.50 205 PHE A O 1
ATOM 1623 N N . VAL A 1 206 ? 20.061 -5.727 -30.512 1.00 91.00 206 VAL A N 1
ATOM 1624 C CA . VAL A 1 206 ? 21.344 -5.718 -29.801 1.00 91.00 206 VAL A CA 1
ATOM 1625 C C . VAL A 1 206 ? 21.714 -7.131 -29.328 1.00 91.00 206 VAL A C 1
ATOM 1627 O O . VAL A 1 206 ? 22.848 -7.574 -29.508 1.00 91.00 206 VAL A O 1
ATOM 1630 N N . LEU A 1 207 ? 20.760 -7.909 -28.808 1.00 91.94 207 LEU A N 1
ATOM 1631 C CA . LEU A 1 207 ? 20.978 -9.322 -28.469 1.00 91.94 207 LEU A CA 1
ATOM 1632 C C . LEU A 1 207 ? 21.344 -10.160 -29.698 1.00 91.94 207 LEU A C 1
ATOM 1634 O O . LEU A 1 207 ? 22.319 -10.910 -29.662 1.00 91.94 207 LEU A O 1
ATOM 1638 N N . TRP A 1 208 ? 20.610 -9.998 -30.798 1.00 93.44 208 TRP A N 1
ATOM 1639 C CA . TRP A 1 208 ? 20.864 -10.709 -32.050 1.00 93.44 208 TRP A CA 1
ATOM 1640 C C . TRP A 1 208 ? 22.248 -10.384 -32.626 1.00 93.44 208 TRP A C 1
ATOM 1642 O O . TRP A 1 208 ? 22.995 -11.282 -33.019 1.00 93.44 208 TRP A O 1
ATOM 1652 N N . GLY A 1 209 ? 22.630 -9.104 -32.620 1.00 89.31 209 GLY A N 1
ATOM 1653 C CA . GLY A 1 209 ? 23.957 -8.654 -33.038 1.00 89.31 209 GLY A CA 1
ATOM 1654 C C . GLY A 1 209 ? 25.076 -9.250 -32.181 1.00 89.31 209 GLY A C 1
ATOM 1655 O O . GLY A 1 209 ? 26.086 -9.703 -32.723 1.00 89.31 209 GLY A O 1
ATOM 1656 N N . GLY A 1 210 ? 24.874 -9.317 -30.861 1.00 87.62 210 GLY A N 1
ATOM 1657 C CA . GLY A 1 210 ? 25.811 -9.948 -29.930 1.00 87.62 210 GLY A CA 1
ATOM 1658 C C . GLY A 1 210 ? 26.005 -11.444 -30.196 1.00 87.62 210 GLY A C 1
ATOM 1659 O O . GLY A 1 210 ? 27.139 -11.922 -30.217 1.00 87.62 210 GLY A O 1
ATOM 1660 N N . VAL A 1 211 ? 24.922 -12.177 -30.478 1.00 89.75 211 VAL A N 1
ATOM 1661 C CA . VAL A 1 211 ? 24.991 -13.603 -30.847 1.00 89.75 211 VAL A CA 1
ATOM 1662 C C . VAL A 1 211 ? 25.799 -13.796 -32.134 1.00 89.75 211 VAL A C 1
ATOM 1664 O O . VAL A 1 211 ? 26.667 -14.666 -32.186 1.00 89.75 211 VAL A O 1
ATOM 1667 N N . GLY A 1 212 ? 25.583 -12.954 -33.149 1.00 87.94 212 GLY A N 1
ATOM 1668 C CA . GLY A 1 212 ? 26.356 -13.006 -34.395 1.00 87.94 212 GLY A CA 1
ATOM 1669 C C . GLY A 1 212 ? 27.860 -12.803 -34.176 1.00 87.94 212 GLY A C 1
ATOM 1670 O O . GLY A 1 212 ? 28.669 -13.586 -34.672 1.00 87.94 212 GLY A O 1
ATOM 1671 N N . GLN A 1 213 ? 28.238 -11.802 -33.375 1.00 86.19 213 GLN A N 1
ATOM 1672 C CA . GLN A 1 213 ? 29.640 -11.539 -33.020 1.00 86.19 213 GLN A CA 1
ATOM 1673 C C . GLN A 1 213 ? 30.271 -12.706 -32.249 1.00 86.19 213 GLN A C 1
ATOM 1675 O O . GLN A 1 213 ? 31.418 -13.072 -32.505 1.00 86.19 213 GLN A O 1
ATOM 1680 N N . PHE A 1 214 ? 29.514 -13.333 -31.345 1.00 86.69 214 PHE A N 1
ATOM 1681 C CA . PHE A 1 214 ? 29.977 -14.497 -30.593 1.00 86.69 214 PHE A CA 1
ATOM 1682 C C . PHE A 1 214 ? 30.314 -15.687 -31.503 1.00 86.69 214 PHE A C 1
ATOM 1684 O O . PHE A 1 214 ? 31.352 -16.325 -31.319 1.00 86.69 214 PHE A O 1
ATOM 1691 N N . PHE A 1 215 ? 29.483 -15.970 -32.512 1.00 89.69 215 PHE A N 1
ATOM 1692 C CA . PHE A 1 215 ? 29.765 -17.039 -33.475 1.00 89.69 215 PHE A CA 1
ATOM 1693 C C . PHE A 1 215 ? 31.021 -16.757 -34.306 1.00 89.69 215 PHE A C 1
ATOM 1695 O O . PHE A 1 215 ? 31.861 -17.647 -34.432 1.00 89.69 215 PHE A O 1
ATOM 1702 N N . VAL A 1 216 ? 31.187 -15.525 -34.802 1.00 87.75 216 VAL A N 1
ATOM 1703 C CA . VAL A 1 216 ? 32.387 -15.114 -35.555 1.00 87.75 216 VAL A CA 1
ATOM 1704 C C . VAL A 1 216 ? 33.648 -15.260 -34.700 1.00 87.75 216 VAL A C 1
ATOM 1706 O O . VAL A 1 216 ? 34.650 -15.819 -35.151 1.00 87.75 216 VAL A O 1
ATOM 1709 N N . TRP A 1 217 ? 33.594 -14.815 -33.443 1.00 88.38 217 TRP A N 1
ATOM 1710 C CA . TRP A 1 217 ? 34.705 -14.958 -32.505 1.00 88.38 217 TRP A CA 1
ATOM 1711 C C . TRP A 1 217 ? 35.051 -16.428 -32.244 1.00 88.38 217 TRP A C 1
ATOM 1713 O O . TRP A 1 217 ? 36.219 -16.807 -32.322 1.00 88.38 217 TRP A O 1
ATOM 1723 N N . LYS A 1 218 ? 34.043 -17.280 -32.009 1.00 89.62 218 LYS A N 1
ATOM 1724 C CA . LYS A 1 218 ? 34.248 -18.716 -31.779 1.00 89.62 218 LYS A CA 1
ATOM 1725 C C . LYS A 1 218 ? 34.954 -19.385 -32.963 1.00 89.62 218 LYS A C 1
ATOM 1727 O O . LYS A 1 218 ? 35.895 -20.136 -32.734 1.00 89.62 218 LYS A O 1
ATOM 1732 N N . THR A 1 219 ? 34.546 -19.083 -34.199 1.00 90.62 219 THR A N 1
ATOM 1733 C CA . THR A 1 219 ? 35.191 -19.633 -35.407 1.00 90.62 219 THR A CA 1
ATOM 1734 C C . THR A 1 219 ? 36.617 -19.130 -35.620 1.00 90.62 219 THR A C 1
ATOM 1736 O O . THR A 1 219 ? 37.423 -19.834 -36.212 1.00 90.62 219 THR A O 1
ATOM 1739 N N . ALA A 1 220 ? 36.950 -17.927 -35.142 1.00 89.06 220 ALA A N 1
ATOM 1740 C CA . ALA A 1 220 ? 38.295 -17.370 -35.277 1.00 89.06 220 ALA A CA 1
ATOM 1741 C C . ALA A 1 220 ? 39.282 -17.920 -34.230 1.00 89.06 220 ALA A C 1
ATOM 1743 O O . ALA A 1 220 ? 40.467 -18.053 -34.520 1.00 89.06 220 ALA A O 1
ATOM 1744 N N . VAL A 1 221 ? 38.811 -18.215 -33.011 1.00 88.75 221 VAL A N 1
ATOM 1745 C CA . VAL A 1 221 ? 39.657 -18.703 -31.903 1.00 88.75 221 VAL A CA 1
ATOM 1746 C C . VAL A 1 221 ? 39.811 -20.226 -31.912 1.00 88.75 221 VAL A C 1
ATOM 1748 O O . VAL A 1 221 ? 40.860 -20.729 -31.514 1.00 88.75 221 VAL A O 1
ATOM 1751 N N . PHE A 1 222 ? 38.794 -20.956 -32.375 1.00 85.62 222 PHE A N 1
ATOM 1752 C CA . PHE A 1 222 ? 38.779 -22.421 -32.420 1.00 85.62 222 PHE A CA 1
ATOM 1753 C C . PHE A 1 222 ? 38.508 -22.917 -33.855 1.00 85.62 222 PHE A C 1
ATOM 1755 O O . PHE A 1 222 ? 37.374 -23.318 -34.138 1.00 85.62 222 PHE A O 1
ATOM 1762 N N . PRO A 1 223 ? 39.497 -22.822 -34.765 1.00 68.62 223 PRO A N 1
ATOM 1763 C CA . PRO A 1 223 ? 39.376 -23.294 -36.145 1.00 68.62 223 PRO A CA 1
ATOM 1764 C C . PRO A 1 223 ? 39.321 -24.824 -36.265 1.00 68.62 223 PRO A C 1
ATOM 1766 O O . PRO A 1 223 ? 39.876 -25.522 -35.383 1.00 68.62 223 PRO A O 1
#

Radius of gyration: 34.06 Å; chains: 1; bounding box: 71×47×80 Å

pLDDT: mean 88.84, std 9.8, range [51.97, 97.69]

Foldseek 3Di:
DVCVVCLLDLVVLVVQLVPDPQLLSVLVSLVSSCVSPVPPVVSVVVNVVSCVVQVVLLVQLVVCVVVVVLVSSLVSLVVCLVRPSDPVSVVVSVVVNVVSCVVVVVPDPPCPDVVNVLVCLLVVLLVVLVVLLCVLVVVPPVPRDPVSVVLSVLLNVLSLLLSLLPDDCPPPDDRPDDVVQNVDPVSSVVSNVSSVCSSVVSVVVSVVVSVVVVVVVCVVVPD

Sequence (223 aa):
EVVQAEPSHEQAWLLLSQIVTAVEDKIVALEAAQRANPRNEQTARQLTQLRQNHSSDLAVGTAYEAHGELQKALAAYTFAAGHPPVAADRLIAQKKLDELRQQLGGKEIKTTSPAMTLLRFMIGPPLIYTIFSLLQNGLRINHLPTRFFWELLTVWFGTVLFIAANQKPNGTEETLFDADILEDWRLRGLLLVLGLLLVLVPFVFVLWGGVGQFFVWKTAVFP

Secondary structure (DSSP, 8-state):
-HHHH-TT-HHHHHHHHHH--SHHHHHHHHHHHHHH-TT-HHHHHHHHHHHHHHTHHHHHHHHHHHTT-HHHHHHHHHHHHHS-SSHHHHHHHHHHHHHHHHHHHHHHS----HHHHHHHHHHHHHHHHHHHHHHHTTT-GGG--THHHHHHHHHHHHHHHHHHHH----TTS--SS-HHHHH-HHHHHHHHHHHHHHHHHHHHHHHHHHHHHHHHHHHHH--